Protein AF-A0A6A6Z998-F1 (afdb_monomer_lite)

Secondary structure (DSSP, 8-state):
--------------------PPPPPP------------S-SSSHHHHHHHHS-HHHHHHHHHHHHHTGGGGTTS---SS--HHHHHHH-HHHHHHHHHHHTTT-HHHHHHHHHHHHHHHHIIIIIS----HHHHHHHHHHHHHHHHHHTT-SS--THHHHHHHHHHHHHHHTTTTSPPPP--HHHHHHT------TT-S-SSS-HHHHHHHHHHHHHHHHHHHHHT---SS---HHHHHHHHHHHHH-S-HHHHHHHHHHHHHHHHHHHHHHT--S-TT------HHHHHHHHHHHHHHHHHHHHTS-HHHHGGG-

Organism: NCBI:txid574789

Sequence (316 aa):
MGILATAAPGIAALDTPNISHPTPISSARLSVAASQSSETSDDTSRESIHSVSQELLLESLAYYRSIGGSFACVQIPDPMDVQVFRQERPFLLLAIIVVTRWRHRTDQTKLEQEFLKDMGERFFVKGEKSMDLLQGLLVYLSWQSRYHFFTPQPSQQGFRLASLAANLVVELGLHKKPQCSSQHDAIVGVAHPSISGGLSEFWKREAQRALIGTYLACTLSAILFRKGNPLQYTEYMEQCAVSLAEESPYPSDKILVHFVRLVYINEQVYDNLHHGDWGTGDTTNDEKIKLLVGAIERQLKNWKSKLPHELMDHCQ

Foldseek 3Di:
DDDDDDDDDDDDDDDDDDDDDDDDDDDDDDDDPDDDDDPPPPVPLLVVLVPDDPVLLVVLVVQCQVVCLLQLLADDDPPDDSVVCCVPQVLLSLLSSLLSCPVVVVVSVVSVVSSVVVLCCCCPVVVDQDLSSLNSLLSNLSSLLVVVVVDPDDDLVLLVSLLSSLVSCVVVVLPDQDDPDDPVCVVVVPCPVPPPDDPPPVDDLSSLSSLLSSQLSQLSSCVVVVHDRSDDDDVVNLVSLVCQLPPPPDPSSVCSNLSSLVSNLVSCVSVVVDPPCPPDPDPPDVVVVVVSVVVSVVSVVVSVVPDDPVVVVVVD

Structure (mmCIF, N/CA/C/O backbone):
data_AF-A0A6A6Z998-F1
#
_entry.id   AF-A0A6A6Z998-F1
#
loop_
_atom_site.group_PDB
_atom_site.id
_atom_site.type_symbol
_atom_site.label_atom_id
_atom_site.label_alt_id
_atom_site.label_comp_id
_atom_site.label_asym_id
_atom_site.label_entity_id
_atom_site.label_seq_id
_atom_site.pdbx_PDB_ins_code
_atom_site.Cartn_x
_atom_site.Cartn_y
_atom_site.Cartn_z
_atom_site.occupancy
_atom_site.B_iso_or_equiv
_atom_site.auth_seq_id
_atom_site.auth_comp_id
_atom_site.auth_asym_id
_atom_site.auth_atom_id
_atom_site.pdbx_PDB_model_num
ATOM 1 N N . MET A 1 1 ? 100.538 -4.441 13.881 1.00 37.66 1 MET A N 1
ATOM 2 C CA . MET A 1 1 ? 100.890 -3.005 13.917 1.00 37.66 1 MET A CA 1
ATOM 3 C C . MET A 1 1 ? 99.739 -2.251 14.579 1.00 37.66 1 MET A C 1
ATOM 5 O O . MET A 1 1 ? 98.700 -2.189 13.945 1.00 37.66 1 MET A O 1
ATOM 9 N N . GLY A 1 2 ? 99.932 -1.791 15.834 1.00 33.62 2 GLY A N 1
ATOM 10 C CA . GLY A 1 2 ? 99.119 -0.821 16.629 1.00 33.62 2 GLY A CA 1
ATOM 11 C C . GLY A 1 2 ? 97.638 -1.165 16.879 1.00 33.62 2 GLY A C 1
ATOM 12 O O . GLY A 1 2 ? 96.884 -1.208 15.924 1.00 33.62 2 GLY A O 1
ATOM 13 N N . ILE A 1 3 ? 97.122 -1.536 18.063 1.00 27.52 3 ILE A N 1
ATOM 14 C CA . ILE A 1 3 ? 97.103 -0.963 19.440 1.00 27.52 3 ILE A CA 1
ATOM 15 C C . ILE A 1 3 ? 96.345 0.380 19.584 1.00 27.52 3 ILE A C 1
ATOM 17 O O . ILE A 1 3 ? 96.858 1.399 19.139 1.00 27.52 3 ILE A O 1
ATOM 21 N N . LEU A 1 4 ? 95.187 0.329 20.279 1.00 29.20 4 LEU A N 1
ATOM 22 C CA . LEU A 1 4 ? 94.672 1.127 21.438 1.00 29.20 4 LEU A CA 1
ATOM 23 C C . LEU A 1 4 ? 93.126 1.269 21.341 1.00 29.20 4 LEU A C 1
ATOM 25 O O . LEU A 1 4 ? 92.637 1.803 20.355 1.00 29.20 4 LEU A O 1
ATOM 29 N N . ALA A 1 5 ? 92.305 0.605 22.180 1.00 29.59 5 ALA A N 1
ATOM 30 C CA . ALA A 1 5 ? 91.904 0.925 23.579 1.00 29.59 5 ALA A CA 1
ATOM 31 C C . ALA A 1 5 ? 91.065 2.230 23.659 1.00 29.59 5 ALA A C 1
ATOM 33 O O . ALA A 1 5 ? 91.519 3.234 23.129 1.00 29.59 5 ALA A O 1
ATOM 34 N N . THR A 1 6 ? 89.836 2.307 24.205 1.00 31.17 6 THR A N 1
ATOM 35 C CA . THR A 1 6 ? 89.347 2.031 25.589 1.00 31.17 6 THR A CA 1
ATOM 36 C C . THR A 1 6 ? 87.782 2.029 25.629 1.00 31.17 6 THR A C 1
ATOM 38 O O . THR A 1 6 ? 87.167 2.861 24.973 1.00 31.17 6 THR A O 1
ATOM 41 N N . ALA A 1 7 ? 87.074 0.996 26.135 1.00 30.56 7 ALA A N 1
ATOM 42 C CA . ALA A 1 7 ? 86.480 0.766 27.489 1.00 30.56 7 ALA A CA 1
ATOM 43 C C . ALA A 1 7 ? 85.427 1.813 27.982 1.00 30.56 7 ALA A C 1
ATOM 45 O O . ALA A 1 7 ? 85.820 2.934 28.276 1.00 30.56 7 ALA A O 1
ATOM 46 N N . ALA A 1 8 ? 84.097 1.547 27.961 1.00 30.41 8 ALA A N 1
ATOM 47 C CA . ALA A 1 8 ? 83.204 0.836 28.940 1.00 30.41 8 ALA A CA 1
ATOM 48 C C . ALA A 1 8 ? 82.532 1.806 29.973 1.00 30.41 8 ALA A C 1
ATOM 50 O O . ALA A 1 8 ? 83.045 2.918 30.069 1.00 30.41 8 ALA A O 1
ATOM 51 N N . PRO A 1 9 ? 81.459 1.477 30.762 1.00 40.53 9 PRO A N 1
ATOM 52 C CA . PRO A 1 9 ? 80.853 0.153 31.059 1.00 40.53 9 PRO A CA 1
ATOM 53 C C . PRO A 1 9 ? 79.295 0.075 31.253 1.00 40.53 9 PRO A C 1
ATOM 55 O O . PRO A 1 9 ? 78.594 1.080 31.200 1.00 40.53 9 PRO A O 1
ATOM 58 N N . GLY A 1 10 ? 78.787 -1.136 31.575 1.00 27.98 10 GLY A N 1
ATOM 59 C CA . GLY A 1 10 ? 77.559 -1.401 32.377 1.00 27.98 10 GLY A CA 1
ATOM 60 C C . GLY A 1 10 ? 76.491 -2.279 31.689 1.00 27.98 10 GLY A C 1
ATOM 61 O O . GLY A 1 10 ? 75.673 -1.747 30.957 1.00 27.98 10 GLY A O 1
ATOM 62 N N . ILE A 1 11 ? 76.575 -3.620 31.664 1.00 29.81 11 ILE A N 1
ATOM 63 C CA . ILE A 1 11 ? 76.163 -4.658 32.657 1.00 29.81 11 ILE A CA 1
ATOM 64 C C . ILE A 1 11 ? 74.643 -4.746 32.947 1.00 29.81 11 ILE A C 1
ATOM 66 O O . ILE A 1 11 ? 74.120 -3.893 33.654 1.00 29.81 11 ILE A O 1
ATOM 70 N N . ALA A 1 12 ? 74.006 -5.842 32.480 1.00 30.25 12 ALA A N 1
ATOM 71 C CA . ALA A 1 12 ? 73.162 -6.829 33.218 1.00 30.25 12 ALA A CA 1
ATOM 72 C C . ALA A 1 12 ? 72.062 -7.441 32.301 1.00 30.25 12 ALA A C 1
ATOM 74 O O . ALA A 1 12 ? 71.197 -6.720 31.820 1.00 30.25 12 ALA A O 1
ATOM 75 N N . ALA A 1 13 ? 72.211 -8.703 31.860 1.00 30.72 13 ALA A N 1
ATOM 76 C CA . ALA A 1 13 ? 71.454 -9.906 32.297 1.00 30.72 13 ALA A CA 1
ATOM 77 C C . ALA A 1 13 ? 69.924 -9.845 32.035 1.00 30.72 13 ALA A C 1
ATOM 79 O O . ALA A 1 13 ? 69.219 -9.077 32.676 1.00 30.72 13 ALA A O 1
ATOM 80 N N . LEU A 1 14 ? 69.415 -10.456 30.952 1.00 33.72 14 LEU A N 1
ATOM 81 C CA . LEU A 1 14 ? 68.807 -11.810 30.874 1.00 33.72 14 LEU A CA 1
ATOM 82 C C . LEU A 1 14 ? 67.793 -12.140 31.991 1.00 33.72 14 LEU A C 1
ATOM 84 O O . LEU A 1 14 ? 68.191 -12.297 33.137 1.00 33.72 14 LEU A O 1
ATOM 88 N N . ASP A 1 15 ? 66.506 -12.267 31.631 1.00 29.84 15 ASP A N 1
ATOM 89 C CA . ASP A 1 15 ? 65.726 -13.526 31.693 1.00 29.84 15 ASP A CA 1
ATOM 90 C C . ASP A 1 15 ? 64.202 -13.273 31.571 1.00 29.84 15 ASP A C 1
ATOM 92 O O . ASP A 1 15 ? 63.581 -12.567 32.362 1.00 29.84 15 ASP A O 1
ATOM 96 N N . THR A 1 16 ? 63.579 -13.874 30.551 1.00 36.72 16 THR A N 1
ATOM 97 C CA . THR A 1 16 ? 62.145 -14.261 30.523 1.00 36.72 16 THR A CA 1
ATOM 98 C C . THR A 1 16 ? 61.898 -15.398 31.536 1.00 36.72 16 THR A C 1
ATOM 100 O O . THR A 1 16 ? 62.894 -16.034 31.874 1.00 36.72 16 THR A O 1
ATOM 103 N N . PRO A 1 17 ? 60.667 -15.809 31.943 1.00 39.84 17 PRO A N 1
ATOM 104 C CA . PRO A 1 17 ? 59.339 -15.598 31.331 1.00 39.84 17 PRO A CA 1
ATOM 105 C C . PRO A 1 17 ? 58.198 -15.370 32.366 1.00 39.84 17 PRO A C 1
ATOM 107 O O . PRO A 1 17 ? 58.430 -15.441 33.563 1.00 39.84 17 PRO A O 1
ATOM 110 N N . ASN A 1 18 ? 56.948 -15.142 31.935 1.00 29.17 18 ASN A N 1
ATOM 111 C CA . ASN A 1 18 ? 55.792 -15.987 32.305 1.00 29.17 18 ASN A CA 1
ATOM 112 C C . ASN A 1 18 ? 54.499 -15.471 31.648 1.00 29.17 18 ASN A C 1
ATOM 114 O O . ASN A 1 18 ? 54.174 -14.289 31.733 1.00 29.17 18 ASN A O 1
ATOM 118 N N . ILE A 1 19 ? 53.754 -16.379 31.023 1.00 37.91 19 ILE A N 1
ATOM 119 C CA . ILE A 1 19 ? 52.423 -16.136 30.463 1.00 37.91 19 ILE A CA 1
ATOM 120 C C . ILE A 1 19 ? 51.413 -16.316 31.598 1.00 37.91 19 ILE A C 1
ATOM 122 O O . ILE A 1 19 ? 51.304 -17.403 32.161 1.00 37.91 19 ILE A O 1
ATOM 126 N N . SER A 1 20 ? 50.654 -15.268 31.916 1.00 32.97 20 SER A N 1
ATOM 127 C CA . SER A 1 20 ? 49.498 -15.338 32.809 1.00 32.97 20 SER A CA 1
ATOM 128 C C . SER A 1 20 ? 48.237 -14.866 32.080 1.00 32.97 20 SER A C 1
ATOM 130 O O . SER A 1 20 ? 48.150 -13.751 31.571 1.00 32.97 20 SER A O 1
ATOM 132 N N . HIS A 1 21 ? 47.251 -15.762 32.014 1.00 37.88 21 HIS A N 1
ATOM 133 C CA . HIS A 1 21 ? 45.880 -15.469 31.604 1.00 37.88 21 HIS A CA 1
ATOM 134 C C . HIS A 1 21 ? 45.226 -14.472 32.577 1.00 37.88 21 HIS A C 1
ATOM 136 O O . HIS A 1 21 ? 45.376 -14.654 33.788 1.00 37.88 21 HIS A O 1
ATOM 142 N N . PRO A 1 22 ? 44.421 -13.499 32.111 1.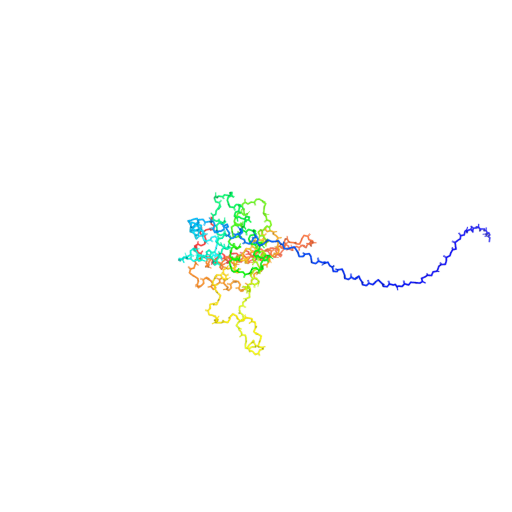00 35.44 22 PRO A N 1
ATOM 143 C CA . PRO A 1 22 ? 43.493 -12.801 32.980 1.00 35.44 22 PRO A CA 1
ATOM 144 C C . PRO A 1 22 ? 42.139 -13.526 33.046 1.00 35.44 22 PRO A C 1
ATOM 146 O O . PRO A 1 22 ? 41.614 -14.055 32.067 1.00 35.44 22 PRO A O 1
ATOM 149 N N . THR A 1 23 ? 41.628 -13.549 34.268 1.00 38.16 23 THR A N 1
ATOM 150 C CA . THR A 1 23 ? 40.417 -14.161 34.817 1.00 38.16 23 THR A CA 1
ATOM 151 C C . THR A 1 23 ? 39.098 -13.572 34.278 1.00 38.16 23 THR A C 1
ATOM 153 O O . THR A 1 23 ? 39.089 -12.469 33.731 1.00 38.16 23 THR A O 1
ATOM 156 N N . PRO A 1 24 ? 37.953 -14.271 34.454 1.00 32.03 24 PRO A N 1
ATOM 157 C CA . PRO A 1 24 ? 36.648 -13.790 34.011 1.00 32.03 24 PRO A CA 1
ATOM 158 C C . PRO A 1 24 ? 36.121 -12.699 34.950 1.00 32.03 24 PRO A C 1
ATOM 160 O O . PRO A 1 24 ? 36.103 -12.867 36.171 1.00 32.03 24 PRO A O 1
ATOM 163 N N . ILE A 1 25 ? 35.663 -11.584 34.378 1.00 32.75 25 ILE A N 1
ATOM 164 C CA . ILE A 1 25 ? 35.020 -10.502 35.127 1.00 32.75 25 ILE A CA 1
ATOM 165 C C . ILE A 1 25 ? 33.644 -10.974 35.611 1.00 32.75 25 ILE A C 1
ATOM 167 O O . ILE A 1 25 ? 32.786 -11.392 34.836 1.00 32.75 25 ILE A O 1
ATOM 171 N N . SER A 1 26 ? 33.490 -10.901 36.931 1.00 30.56 26 SER A N 1
ATOM 172 C CA . SER A 1 26 ? 32.304 -11.220 37.716 1.00 30.56 26 SER A CA 1
ATOM 173 C C . SER A 1 26 ? 31.078 -10.394 37.313 1.00 30.56 26 SER A C 1
ATOM 175 O O . SER A 1 26 ? 31.158 -9.198 37.033 1.00 30.56 26 SER A O 1
ATOM 177 N N . SER A 1 27 ? 29.928 -11.063 37.344 1.00 37.16 27 SER A N 1
ATOM 178 C CA . SER A 1 27 ? 28.581 -10.546 37.135 1.00 37.16 27 SER A CA 1
ATOM 179 C C . SER A 1 27 ? 28.238 -9.382 38.073 1.00 37.16 27 SER A C 1
ATOM 181 O O . SER A 1 27 ? 28.013 -9.587 39.269 1.00 37.16 27 SER A O 1
ATOM 183 N N . ALA A 1 28 ? 28.091 -8.177 37.526 1.00 30.62 28 ALA A N 1
ATOM 184 C CA . ALA A 1 28 ? 27.396 -7.090 38.202 1.00 30.62 28 ALA A CA 1
ATOM 185 C C . ALA A 1 28 ? 25.895 -7.179 37.883 1.00 30.62 28 ALA A C 1
ATOM 187 O O . ALA A 1 28 ? 25.447 -6.842 36.788 1.00 30.62 28 ALA A O 1
ATOM 188 N N . ARG A 1 29 ? 25.114 -7.659 38.858 1.00 33.22 29 ARG A N 1
ATOM 189 C CA . ARG A 1 29 ? 23.659 -7.475 38.903 1.00 33.22 29 ARG A CA 1
ATOM 190 C C . ARG A 1 29 ? 23.377 -5.976 39.017 1.00 33.22 29 ARG A C 1
ATOM 192 O O . ARG A 1 29 ? 23.630 -5.397 40.070 1.00 33.22 29 ARG A O 1
ATOM 199 N N . LEU A 1 30 ? 22.835 -5.363 37.968 1.00 28.00 30 LEU A N 1
ATOM 200 C CA . LEU A 1 30 ? 22.186 -4.061 38.084 1.00 28.00 30 LEU A CA 1
ATOM 201 C C . LEU A 1 30 ? 20.726 -4.284 38.477 1.00 28.00 30 LEU A C 1
ATOM 203 O O . LEU A 1 30 ? 19.944 -4.923 37.778 1.00 28.00 30 LEU A O 1
ATOM 207 N N . SER A 1 31 ? 20.436 -3.814 39.681 1.00 29.59 31 SER A N 1
ATOM 208 C CA . SER A 1 31 ? 19.168 -3.842 40.389 1.00 29.59 31 SER A CA 1
ATOM 209 C C . SER A 1 31 ? 18.032 -3.224 39.578 1.00 29.59 31 SER A C 1
ATOM 211 O O . SER A 1 31 ? 18.116 -2.073 39.152 1.00 29.59 31 SER A O 1
ATOM 213 N N . VAL A 1 32 ? 16.940 -3.978 39.459 1.00 29.72 32 VAL A N 1
ATOM 214 C CA . VAL A 1 32 ? 15.619 -3.486 39.066 1.00 29.72 32 VAL A CA 1
ATOM 215 C C . VAL A 1 32 ? 15.148 -2.494 40.130 1.00 29.72 32 VAL A C 1
ATOM 217 O O . VAL A 1 32 ? 14.784 -2.890 41.236 1.00 29.72 32 VAL A O 1
ATOM 220 N N . ALA A 1 33 ? 15.164 -1.205 39.801 1.00 28.20 33 ALA A N 1
ATOM 221 C CA . ALA A 1 33 ? 14.353 -0.219 40.496 1.00 28.20 33 ALA A CA 1
ATOM 222 C C . ALA A 1 33 ? 12.958 -0.262 39.864 1.00 28.20 33 ALA A C 1
ATOM 224 O O . ALA A 1 33 ? 12.742 0.235 38.759 1.00 28.20 33 ALA A O 1
ATOM 225 N N . ALA A 1 34 ? 12.027 -0.924 40.548 1.00 35.56 34 ALA A N 1
ATOM 226 C CA . ALA A 1 34 ? 10.612 -0.834 40.243 1.00 35.56 34 ALA A CA 1
ATOM 227 C C . ALA A 1 34 ? 10.133 0.577 40.607 1.00 35.56 34 ALA A C 1
ATOM 229 O O . ALA A 1 34 ? 9.870 0.868 41.772 1.00 35.56 34 ALA A O 1
ATOM 230 N N . SER A 1 35 ? 10.030 1.446 39.606 1.00 29.70 35 SER A N 1
ATOM 231 C CA . SER A 1 35 ? 9.260 2.680 39.713 1.00 29.70 35 SER A CA 1
ATOM 232 C C . SER A 1 35 ? 7.881 2.418 39.127 1.00 29.70 35 SER A C 1
ATOM 234 O O . SER A 1 35 ? 7.710 2.316 37.915 1.00 29.70 35 SER A O 1
ATOM 236 N N . GLN A 1 36 ? 6.903 2.269 40.018 1.00 41.50 36 GLN A N 1
ATOM 237 C CA . GLN A 1 36 ? 5.497 2.421 39.680 1.00 41.50 36 GLN A CA 1
ATOM 238 C C . GLN A 1 36 ? 5.279 3.864 39.228 1.00 41.50 36 GLN A C 1
ATOM 240 O O . GLN A 1 36 ? 5.407 4.788 40.029 1.00 41.50 36 GLN A O 1
ATOM 245 N N . SER A 1 37 ? 4.939 4.059 37.959 1.00 29.91 37 SER A N 1
ATOM 246 C CA . SER A 1 37 ? 4.313 5.298 37.515 1.00 29.91 37 SER A CA 1
ATOM 247 C C . SER A 1 37 ? 3.489 5.076 36.247 1.00 29.91 37 SER A C 1
ATOM 249 O O . SER A 1 37 ? 4.034 4.919 35.157 1.00 29.91 37 SER A O 1
ATOM 251 N N . SER A 1 38 ? 2.173 5.185 36.453 1.00 33.88 38 SER A N 1
ATOM 252 C CA . SER A 1 38 ? 1.170 5.827 35.590 1.00 33.88 38 SER A CA 1
ATOM 253 C C . SER A 1 38 ? 0.740 5.141 34.284 1.00 33.88 38 SER A C 1
ATOM 255 O O . SER A 1 38 ? 1.314 5.338 33.218 1.00 33.88 38 SER A O 1
ATOM 257 N N . GLU A 1 39 ? -0.411 4.471 34.386 1.00 35.34 39 GLU A N 1
ATOM 258 C CA . GLU A 1 39 ? -1.340 4.041 33.328 1.00 35.34 39 GLU A CA 1
ATOM 259 C C . GLU A 1 39 ? -2.025 5.218 32.584 1.00 35.34 39 GLU A C 1
ATOM 261 O O . GLU A 1 39 ? -3.203 5.150 32.261 1.00 35.34 39 GLU A O 1
ATOM 266 N N . THR A 1 40 ? -1.338 6.334 32.315 1.00 36.47 40 THR A N 1
ATOM 267 C CA . THR A 1 40 ? -1.982 7.545 31.749 1.00 36.47 40 THR A CA 1
ATOM 268 C C . THR A 1 40 ? -1.613 7.852 30.297 1.00 36.47 40 THR A C 1
ATOM 270 O O . THR A 1 40 ? -2.067 8.856 29.758 1.00 36.47 40 THR A O 1
ATOM 273 N N . SER A 1 41 ? -0.803 7.016 29.639 1.00 40.22 41 SER A N 1
ATOM 274 C CA . SER A 1 41 ? -0.410 7.248 28.238 1.00 40.22 41 SER A CA 1
ATOM 275 C C . SER A 1 41 ? -1.309 6.556 27.209 1.00 40.22 41 SER A C 1
ATOM 277 O O . SER A 1 41 ? -1.265 6.939 26.043 1.00 40.22 41 SER A O 1
ATOM 279 N N . ASP A 1 42 ? -2.101 5.558 27.611 1.00 43.50 42 ASP A N 1
ATOM 280 C CA . ASP A 1 42 ? -2.873 4.721 26.676 1.00 43.50 42 ASP A CA 1
ATOM 281 C C . ASP A 1 42 ? -4.213 5.364 26.247 1.00 43.50 42 ASP A C 1
ATOM 283 O O . ASP A 1 42 ? -4.840 4.930 25.281 1.00 43.50 42 ASP A O 1
ATOM 287 N N . ASP A 1 43 ? -4.646 6.424 26.944 1.00 42.47 43 ASP A N 1
ATOM 288 C CA . ASP A 1 43 ? -5.951 7.068 26.723 1.00 42.47 43 ASP A CA 1
ATOM 289 C C . ASP A 1 43 ? -5.876 8.243 25.729 1.00 42.47 43 ASP A C 1
ATOM 291 O O . ASP A 1 43 ? -6.776 8.461 24.924 1.00 42.47 43 ASP A O 1
ATOM 295 N N . THR A 1 44 ? -4.755 8.970 25.684 1.00 46.78 44 THR A N 1
ATOM 296 C CA . THR A 1 44 ? -4.680 10.252 24.956 1.00 46.78 44 THR A CA 1
ATOM 297 C C . THR A 1 44 ? -4.736 10.103 23.427 1.00 46.78 44 THR A C 1
ATOM 299 O O . THR A 1 44 ? -5.218 11.000 22.737 1.00 46.78 44 THR A O 1
ATOM 302 N N . SER A 1 45 ? -4.242 8.993 22.866 1.00 45.94 45 SER A N 1
ATOM 303 C CA . SER A 1 45 ? -4.327 8.714 21.420 1.00 45.94 45 SER A CA 1
ATOM 304 C C . SER A 1 45 ? -5.719 8.223 21.008 1.00 45.94 45 SER A C 1
ATOM 306 O O . SER A 1 45 ? -6.210 8.563 19.932 1.00 45.94 45 SER A O 1
ATOM 308 N N . ARG A 1 46 ? -6.406 7.476 21.883 1.00 48.56 46 ARG A N 1
ATOM 309 C CA . ARG A 1 46 ? -7.781 7.005 21.647 1.00 48.56 46 ARG A CA 1
ATOM 310 C C . ARG A 1 46 ? -8.781 8.157 21.781 1.00 48.56 46 ARG A C 1
ATOM 312 O O . ARG A 1 46 ? -9.676 8.278 20.943 1.00 48.56 46 ARG A O 1
ATOM 319 N N . GLU A 1 47 ? -8.592 9.044 22.758 1.00 49.03 47 GLU A N 1
ATOM 320 C CA . GLU A 1 47 ? -9.412 10.245 22.971 1.00 49.03 47 GLU A CA 1
ATOM 321 C C . GLU A 1 47 ? -9.453 11.173 21.745 1.00 49.03 47 GLU A C 1
ATOM 323 O O . GLU A 1 47 ? -10.515 11.704 21.408 1.00 49.03 47 GLU A O 1
ATOM 328 N N . SER A 1 48 ? -8.340 11.328 21.020 1.00 55.75 48 SER A N 1
ATOM 329 C CA . SER A 1 48 ? -8.267 12.232 19.865 1.00 55.75 48 SER A CA 1
ATOM 330 C C . SER A 1 48 ? -9.122 11.744 18.689 1.00 55.75 48 SER A C 1
ATOM 332 O O . SER A 1 48 ? -9.937 12.511 18.169 1.00 55.75 48 SER A O 1
ATOM 334 N N . ILE A 1 49 ? -9.082 10.447 18.344 1.00 57.91 49 ILE A N 1
ATOM 335 C CA . ILE A 1 49 ? -9.970 9.882 17.311 1.00 57.91 49 ILE A CA 1
ATOM 336 C C . ILE A 1 49 ? -11.426 9.937 17.766 1.00 57.91 49 ILE A C 1
ATOM 338 O O . ILE A 1 49 ? -12.282 10.251 16.942 1.00 57.91 49 ILE A O 1
ATOM 342 N N . HIS A 1 50 ? -11.733 9.668 19.041 1.00 58.78 50 HIS A N 1
ATOM 343 C CA . HIS A 1 50 ? -13.104 9.736 19.564 1.00 58.78 50 HIS A CA 1
ATOM 344 C C . HIS A 1 50 ? -13.681 11.162 19.568 1.00 58.78 50 HIS A C 1
ATOM 346 O O . HIS A 1 50 ? -14.892 11.314 19.398 1.00 58.78 50 HIS A O 1
ATOM 352 N N . SER A 1 51 ? -12.831 12.191 19.661 1.00 63.34 51 SER A N 1
ATOM 353 C CA . SER A 1 51 ? -13.226 13.606 19.594 1.00 63.34 51 SER A CA 1
ATOM 354 C C . SER A 1 51 ? -13.599 14.101 18.186 1.00 63.34 51 SER A C 1
ATOM 356 O O . SER A 1 51 ? -14.253 15.135 18.039 1.00 63.34 51 SER A O 1
ATOM 358 N N . VAL A 1 52 ? -13.226 13.361 17.132 1.00 74.44 52 VAL A N 1
ATOM 359 C CA . VAL A 1 52 ? -13.561 13.702 15.740 1.00 74.44 52 VAL A CA 1
ATOM 360 C C . VAL A 1 52 ? -15.076 13.580 15.527 1.00 74.44 52 VAL A C 1
ATOM 362 O O . VAL A 1 52 ? -15.660 12.517 15.758 1.00 74.44 52 VAL A O 1
ATOM 365 N N . SER A 1 53 ? -15.718 14.654 15.050 1.00 80.62 53 SER A N 1
ATOM 366 C CA . SER A 1 53 ? -17.149 14.648 14.704 1.00 80.62 53 SER A CA 1
ATOM 367 C C . SER A 1 53 ? -17.473 13.571 13.660 1.00 80.62 53 SER A C 1
ATOM 369 O O . SER A 1 53 ? -16.726 13.368 12.701 1.00 80.62 53 SER A O 1
ATOM 371 N N . GLN A 1 54 ? -18.621 12.907 13.811 1.00 82.44 54 GLN A N 1
ATOM 372 C CA . GLN A 1 54 ? -19.105 11.909 12.854 1.00 82.44 54 GLN A CA 1
ATOM 373 C C . GLN A 1 54 ? -19.307 12.497 11.445 1.00 82.44 54 GLN A C 1
ATOM 375 O O . GLN A 1 54 ? -19.086 11.800 10.455 1.00 82.44 54 GLN A O 1
ATOM 380 N N . GLU A 1 55 ? -19.667 13.778 11.342 1.00 83.12 55 GLU A N 1
ATOM 381 C CA . GLU A 1 55 ? -19.837 14.479 10.060 1.00 83.12 55 GLU A CA 1
ATOM 382 C C . GLU A 1 55 ? -18.522 14.557 9.285 1.00 83.12 55 GLU A C 1
ATOM 384 O O . GLU A 1 55 ? -18.452 14.196 8.111 1.00 83.12 55 GLU A O 1
ATOM 389 N N . LEU A 1 56 ? -17.454 14.945 9.979 1.00 84.81 56 LEU A N 1
ATOM 390 C CA . LEU A 1 56 ? -16.114 15.004 9.412 1.00 84.81 56 LEU A CA 1
ATOM 391 C C . LEU A 1 56 ? -15.634 13.624 8.942 1.00 84.81 56 LEU A C 1
ATOM 393 O O . LEU A 1 56 ? -14.922 13.488 7.943 1.00 84.81 56 LEU A O 1
ATOM 397 N N . LEU A 1 57 ? -16.020 12.584 9.671 1.00 87.06 57 LEU A N 1
ATOM 398 C CA . LEU A 1 57 ? -15.633 11.228 9.336 1.00 87.06 57 LEU A CA 1
ATOM 399 C C . LEU A 1 57 ? -16.262 10.762 8.025 1.00 87.06 57 LEU A C 1
ATOM 401 O O . LEU A 1 57 ? -15.571 10.242 7.149 1.00 87.06 57 LEU A O 1
ATOM 405 N N . LEU A 1 58 ? -17.560 11.019 7.876 1.00 88.31 58 LEU A N 1
ATOM 406 C CA . LEU A 1 58 ? -18.305 10.749 6.652 1.00 88.31 58 LEU A CA 1
ATOM 407 C C . LEU A 1 58 ? -17.753 11.552 5.471 1.00 88.31 58 LEU A C 1
ATOM 409 O O . LEU A 1 58 ? -17.526 10.979 4.406 1.00 88.31 58 LEU A O 1
ATOM 413 N N . GLU A 1 59 ? -17.472 12.845 5.667 1.00 89.75 59 GLU A N 1
ATOM 414 C CA . GLU A 1 59 ? -16.859 13.702 4.645 1.00 89.75 59 GLU A CA 1
ATOM 415 C C . GLU A 1 5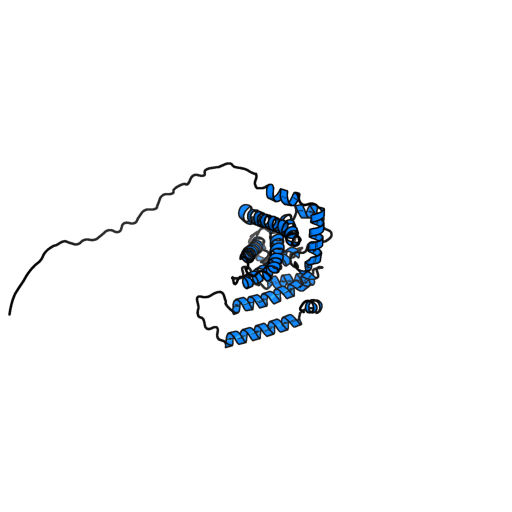9 ? -15.500 13.147 4.188 1.00 89.75 59 GLU A C 1
ATOM 417 O O . GLU A 1 59 ? -15.238 13.024 2.989 1.00 89.75 59 GLU A O 1
ATOM 422 N N . SER A 1 60 ? -14.650 12.751 5.139 1.00 89.75 60 SER A N 1
ATOM 423 C CA . SER A 1 60 ? -13.322 12.203 4.849 1.00 89.75 60 SER A CA 1
ATOM 424 C C . SER A 1 60 ? -13.404 10.883 4.086 1.00 89.75 60 SER A C 1
ATOM 426 O O . SER A 1 60 ? -12.684 10.704 3.108 1.00 89.75 60 SER A O 1
ATOM 428 N N . LEU A 1 61 ? -14.302 9.974 4.475 1.00 89.69 61 LEU A N 1
ATOM 429 C CA . LEU A 1 61 ? -14.497 8.701 3.774 1.00 89.69 61 LEU A CA 1
ATOM 430 C C . LEU A 1 61 ? -15.055 8.910 2.360 1.00 89.69 61 LEU A C 1
ATOM 432 O O . LEU A 1 61 ? -14.578 8.285 1.412 1.00 89.69 61 LEU A O 1
ATOM 436 N N . ALA A 1 62 ? -16.020 9.817 2.194 1.00 89.00 62 ALA A N 1
ATOM 437 C CA . ALA A 1 62 ? -16.573 10.158 0.885 1.00 89.00 62 ALA A CA 1
ATOM 438 C C . ALA A 1 62 ? -15.501 10.750 -0.043 1.00 89.00 62 ALA A C 1
ATOM 440 O O . ALA A 1 62 ? -15.369 10.328 -1.195 1.00 89.00 62 ALA A O 1
ATOM 441 N N . TYR A 1 63 ? -14.685 11.676 0.468 1.00 89.00 63 TYR A N 1
ATOM 442 C CA . TYR A 1 63 ? -13.576 12.250 -0.291 1.00 89.00 63 TYR A CA 1
ATOM 443 C C . TYR A 1 63 ? -12.492 11.212 -0.605 1.00 89.00 63 TYR A C 1
ATOM 445 O O . TYR A 1 63 ? -11.989 11.169 -1.722 1.00 89.00 63 TYR A O 1
ATOM 453 N N . TYR A 1 64 ? -12.157 10.332 0.341 1.00 89.31 64 TYR A N 1
ATOM 454 C CA . TYR A 1 64 ? -11.190 9.257 0.118 1.00 89.31 64 TYR A CA 1
ATOM 455 C C . TYR A 1 64 ? -11.621 8.316 -1.017 1.00 89.31 64 TYR A C 1
ATOM 457 O O . TYR A 1 64 ? -10.811 7.956 -1.871 1.00 89.31 64 TYR A O 1
ATOM 465 N N . ARG A 1 65 ? -12.913 7.971 -1.081 1.00 86.81 65 ARG A N 1
ATOM 466 C CA . ARG A 1 65 ? -13.474 7.156 -2.168 1.00 86.81 65 ARG A CA 1
ATOM 467 C C . ARG A 1 65 ? -13.423 7.874 -3.516 1.00 86.81 65 ARG A C 1
ATOM 469 O O . ARG A 1 65 ? -13.087 7.243 -4.515 1.00 86.81 65 ARG A O 1
ATOM 476 N N . SER A 1 66 ? -13.694 9.182 -3.557 1.00 84.94 66 SER A N 1
ATOM 477 C CA . SER A 1 66 ? -13.656 9.947 -4.815 1.00 84.94 66 SER A CA 1
ATOM 478 C C . SER A 1 66 ? -12.245 10.065 -5.400 1.00 84.94 66 SER A C 1
ATOM 480 O O . SER A 1 66 ? -12.085 10.111 -6.617 1.00 84.94 66 SER A O 1
ATOM 482 N N . ILE A 1 67 ? -11.214 10.029 -4.551 1.00 79.12 67 ILE A N 1
ATOM 483 C CA . ILE A 1 67 ? -9.804 9.988 -4.965 1.00 79.12 67 ILE A CA 1
ATOM 484 C C . ILE A 1 67 ? -9.242 8.558 -5.046 1.00 79.12 67 ILE A C 1
ATOM 486 O O . ILE A 1 67 ? -8.032 8.394 -5.219 1.00 79.12 67 ILE A O 1
ATOM 490 N N . GLY A 1 68 ? -10.088 7.525 -4.945 1.00 66.81 68 GLY A N 1
ATOM 491 C CA . GLY A 1 68 ? -9.703 6.121 -4.746 1.00 66.81 68 GLY A CA 1
ATOM 492 C C . GLY A 1 68 ? -8.759 5.535 -5.804 1.00 66.81 68 GLY A C 1
ATOM 493 O O . GLY A 1 68 ? -7.971 4.643 -5.490 1.00 66.81 68 GLY A O 1
ATOM 494 N N . GLY A 1 69 ? -8.732 6.088 -7.024 1.00 66.19 69 GLY A N 1
ATOM 495 C CA . GLY A 1 69 ? -7.735 5.724 -8.044 1.00 66.19 69 GLY A CA 1
ATOM 496 C C . GLY A 1 69 ? -6.286 5.991 -7.608 1.00 66.19 69 GLY A C 1
ATOM 497 O O . GLY A 1 69 ? -5.370 5.285 -8.014 1.00 66.19 69 GLY A O 1
ATOM 498 N N . SER A 1 70 ? -6.077 6.957 -6.710 1.00 60.28 70 SER A N 1
ATOM 499 C CA . SER A 1 70 ? -4.772 7.272 -6.117 1.00 60.28 70 SER A CA 1
ATOM 500 C C . SER A 1 70 ? -4.336 6.313 -5.010 1.00 60.28 70 SER A C 1
ATOM 502 O O . SER A 1 70 ? -3.172 6.342 -4.620 1.00 60.28 70 SER A O 1
ATOM 504 N N . PHE A 1 71 ? -5.255 5.495 -4.494 1.00 65.06 71 PHE A N 1
ATOM 505 C CA . PHE A 1 71 ? -5.041 4.593 -3.364 1.00 65.06 71 PHE A CA 1
ATOM 506 C C . PHE A 1 71 ? -5.531 3.182 -3.707 1.00 65.06 71 PHE A C 1
ATOM 508 O O . PHE A 1 71 ? -6.185 2.516 -2.910 1.00 65.06 71 PHE A O 1
ATOM 515 N N . ALA A 1 72 ? -5.197 2.707 -4.912 1.00 70.44 72 ALA A N 1
ATOM 516 C CA . ALA A 1 72 ? -5.671 1.433 -5.457 1.00 70.44 72 ALA A CA 1
ATOM 517 C C . ALA A 1 72 ? -5.477 0.235 -4.501 1.00 70.44 72 ALA A C 1
ATOM 519 O O . ALA A 1 72 ? -6.296 -0.681 -4.485 1.00 70.44 72 ALA A O 1
ATOM 520 N N . CYS A 1 73 ? -4.449 0.281 -3.651 1.00 83.50 73 CYS A N 1
ATOM 521 C CA . CYS A 1 73 ? -4.067 -0.807 -2.753 1.00 83.50 73 CYS A CA 1
ATOM 522 C C . CYS A 1 73 ? -4.858 -0.865 -1.428 1.00 83.50 73 CYS A C 1
ATOM 524 O O . CYS A 1 73 ? -4.708 -1.829 -0.680 1.00 83.50 73 CYS A O 1
ATOM 526 N N . VAL A 1 74 ? -5.701 0.129 -1.120 1.00 89.56 74 VAL A N 1
ATOM 527 C CA . VAL A 1 74 ? -6.566 0.127 0.073 1.00 89.56 74 VAL A CA 1
ATOM 528 C C . VAL A 1 74 ? -7.971 0.562 -0.340 1.00 89.56 74 VAL A C 1
ATOM 530 O O . VAL A 1 74 ? -8.248 1.739 -0.537 1.00 89.56 74 VAL A O 1
ATOM 533 N N . GLN A 1 75 ? -8.863 -0.415 -0.511 1.00 87.06 75 GLN A N 1
ATOM 534 C CA . GLN A 1 75 ? -10.253 -0.180 -0.910 1.00 87.06 75 GLN A CA 1
ATOM 535 C C . GLN A 1 75 ? -11.169 -0.232 0.311 1.00 87.06 75 GLN A C 1
ATOM 537 O O . GLN A 1 75 ? -11.116 -1.186 1.086 1.00 87.06 75 GLN A O 1
ATOM 542 N N . ILE A 1 76 ? -12.025 0.779 0.450 1.00 84.69 76 ILE A N 1
ATOM 543 C CA . ILE A 1 76 ? -12.992 0.909 1.544 1.00 84.69 76 ILE A CA 1
ATOM 544 C C . ILE A 1 76 ? -14.390 0.592 0.991 1.00 84.69 76 ILE A C 1
ATOM 546 O O . ILE A 1 76 ? -14.873 1.361 0.154 1.00 84.69 76 ILE A O 1
ATOM 550 N N . PRO A 1 77 ? -15.047 -0.500 1.434 1.00 79.88 77 PRO A N 1
ATOM 551 C CA . PRO A 1 77 ? -16.380 -0.871 0.963 1.00 79.88 77 PRO A CA 1
ATOM 552 C C . PRO A 1 77 ? -17.435 0.223 1.177 1.00 79.88 77 PRO A C 1
ATOM 554 O O . PRO A 1 77 ? -17.321 1.059 2.081 1.00 79.88 77 PRO A O 1
ATOM 557 N N . ASP A 1 78 ? -18.481 0.182 0.353 1.00 77.69 78 ASP A N 1
ATOM 558 C CA . ASP A 1 78 ? -19.689 0.998 0.472 1.00 77.69 78 ASP A CA 1
ATOM 559 C C . ASP A 1 78 ? -20.919 0.113 0.170 1.00 77.69 78 ASP A C 1
ATOM 561 O O . ASP A 1 78 ? -20.913 -0.562 -0.865 1.00 77.69 78 ASP A O 1
ATOM 565 N N . PRO A 1 79 ? -21.948 0.047 1.041 1.00 77.75 79 PRO A N 1
ATOM 566 C CA . PRO A 1 79 ? -22.109 0.768 2.308 1.00 77.75 79 PRO A CA 1
ATOM 567 C C . PRO A 1 79 ? -21.193 0.255 3.433 1.00 77.75 79 PRO A C 1
ATOM 569 O O . PRO A 1 79 ? -20.802 -0.910 3.464 1.00 77.75 79 PRO A O 1
ATOM 572 N N . MET A 1 80 ? -20.875 1.137 4.382 1.00 82.12 80 MET A N 1
ATOM 573 C CA . MET A 1 80 ? -20.089 0.837 5.584 1.00 82.12 80 MET A CA 1
ATOM 574 C C . MET A 1 80 ? -20.700 1.540 6.796 1.00 82.12 80 MET A C 1
ATOM 576 O O . MET A 1 80 ? -21.011 2.730 6.725 1.00 82.12 80 MET A O 1
ATOM 580 N N . ASP A 1 81 ? -20.800 0.833 7.922 1.00 88.00 81 ASP A N 1
ATOM 581 C CA . ASP A 1 81 ? -21.085 1.459 9.212 1.00 88.00 81 ASP A CA 1
ATOM 582 C C . ASP A 1 81 ? -19.812 2.117 9.760 1.00 88.00 81 ASP A C 1
ATOM 584 O O . ASP A 1 81 ? -18.816 1.461 10.073 1.00 88.00 81 ASP A O 1
ATOM 588 N N . VAL A 1 82 ? -19.855 3.442 9.868 1.00 86.25 82 VAL A N 1
ATOM 589 C CA . VAL A 1 82 ? -18.743 4.272 10.330 1.00 86.25 82 VAL A CA 1
ATOM 590 C C . VAL A 1 82 ? -18.362 3.979 11.781 1.00 86.25 82 VAL A C 1
ATOM 592 O O . VAL A 1 82 ? -17.183 4.058 12.124 1.00 86.25 82 VAL A O 1
ATOM 595 N N . GLN A 1 83 ? -19.326 3.632 12.638 1.00 87.00 83 GLN A N 1
ATOM 596 C CA . GLN A 1 83 ? -19.042 3.330 14.043 1.00 87.00 83 GLN A CA 1
ATOM 597 C C . GLN A 1 83 ? -18.326 1.990 14.176 1.00 87.00 83 GLN A C 1
ATOM 599 O O . GLN A 1 83 ? -17.341 1.894 14.908 1.00 87.00 83 GLN A O 1
ATOM 604 N N . VAL A 1 84 ? -18.756 0.989 13.405 1.00 87.69 84 VAL A N 1
ATOM 605 C CA . VAL A 1 84 ? -18.059 -0.301 13.319 1.00 87.69 84 VAL A CA 1
ATOM 606 C C . VAL A 1 84 ? -16.654 -0.099 12.756 1.00 87.69 84 VAL A C 1
ATOM 608 O O . VAL A 1 84 ? -15.686 -0.564 13.349 1.00 87.69 84 VAL A O 1
ATOM 611 N N . PHE A 1 85 ? -16.507 0.678 11.679 1.00 87.62 85 PHE A N 1
ATOM 612 C CA . PHE A 1 85 ? -15.194 0.948 11.092 1.00 87.62 85 PHE A CA 1
ATOM 613 C C . PHE A 1 85 ? -14.246 1.658 12.065 1.00 87.62 85 PHE A C 1
ATOM 615 O O . PHE A 1 85 ? -13.079 1.293 12.165 1.00 87.62 85 PHE A O 1
ATOM 622 N N . ARG A 1 86 ? -14.748 2.627 12.839 1.00 88.44 86 ARG A N 1
ATOM 623 C CA . ARG A 1 86 ? -13.968 3.301 13.888 1.00 88.44 86 ARG A CA 1
ATOM 624 C C . ARG A 1 86 ? -13.479 2.330 14.963 1.00 88.44 86 ARG A C 1
ATOM 626 O O . ARG A 1 86 ? -12.389 2.526 15.488 1.00 88.44 86 ARG A O 1
ATOM 633 N N . GLN A 1 87 ? -14.266 1.311 15.299 1.00 88.38 87 GLN A N 1
ATOM 634 C CA . GLN A 1 87 ? -13.895 0.314 16.305 1.00 88.38 87 GLN A CA 1
ATOM 635 C C . GLN A 1 87 ? -12.927 -0.742 15.754 1.00 88.38 87 GLN A C 1
ATOM 637 O O . GLN A 1 87 ? -11.974 -1.108 16.437 1.00 88.38 87 GLN A O 1
ATOM 642 N N . GLU A 1 88 ? -13.146 -1.218 14.526 1.00 88.69 88 GLU A N 1
ATOM 643 C CA . GLU A 1 88 ? -12.356 -2.299 13.921 1.00 88.69 88 GLU A CA 1
ATOM 644 C C . GLU A 1 88 ? -11.061 -1.835 13.243 1.00 88.69 88 GLU A C 1
ATOM 646 O O . GLU A 1 88 ? -10.116 -2.623 13.105 1.00 88.69 88 GLU A O 1
ATOM 651 N N . ARG A 1 89 ? -11.048 -0.595 12.743 1.00 91.00 89 ARG A N 1
ATOM 652 C CA . ARG A 1 89 ? -9.976 -0.015 11.923 1.00 91.00 89 ARG A CA 1
ATOM 653 C C . ARG A 1 89 ? -9.623 1.432 12.327 1.00 91.00 89 ARG A C 1
ATOM 655 O O . ARG A 1 89 ? -9.627 2.331 11.478 1.00 91.00 89 ARG A O 1
ATOM 662 N N . PRO A 1 90 ? -9.361 1.710 13.621 1.00 92.88 90 PRO A N 1
ATOM 663 C CA . PRO A 1 90 ? -9.092 3.067 14.097 1.00 92.88 90 PRO A CA 1
ATOM 664 C C . PRO A 1 90 ? -7.834 3.688 13.476 1.00 92.88 90 PRO A C 1
ATOM 666 O O . PRO A 1 90 ? -7.830 4.889 13.199 1.00 92.88 90 PRO A O 1
ATOM 669 N N . PHE A 1 91 ? -6.778 2.906 13.228 1.00 94.44 91 PHE A N 1
ATOM 670 C CA . PHE A 1 91 ? -5.525 3.442 12.695 1.00 94.44 91 PHE A CA 1
ATOM 671 C C . PHE A 1 91 ? -5.645 3.797 11.209 1.00 94.44 91 PHE A C 1
ATOM 673 O O . PHE A 1 91 ? -5.230 4.879 10.784 1.00 94.44 91 PHE A O 1
ATOM 680 N N . LEU A 1 92 ? -6.272 2.928 10.413 1.00 94.25 92 LEU A N 1
ATOM 681 C CA . LEU A 1 92 ? -6.596 3.219 9.019 1.00 94.25 92 LEU A CA 1
ATOM 682 C C . LEU A 1 92 ? -7.517 4.435 8.904 1.00 94.25 92 LEU A C 1
ATOM 684 O O . LEU A 1 92 ? -7.317 5.285 8.036 1.00 94.25 92 LEU A O 1
ATOM 688 N N . LEU A 1 93 ? -8.497 4.558 9.797 1.00 92.62 93 LEU A N 1
ATOM 689 C CA . LEU A 1 93 ? -9.378 5.717 9.840 1.00 92.62 93 LEU A CA 1
ATOM 690 C C . LEU A 1 93 ? -8.609 7.019 10.099 1.00 92.62 93 LEU A C 1
ATOM 692 O O . LEU A 1 93 ? -8.821 8.000 9.384 1.00 92.62 93 LEU A O 1
ATOM 696 N N . LEU A 1 94 ? -7.684 7.024 11.064 1.00 92.81 94 LEU A N 1
ATOM 697 C CA . LEU A 1 94 ? -6.809 8.169 11.316 1.00 92.81 94 LEU A CA 1
ATOM 698 C C . LEU A 1 94 ? -5.972 8.514 10.076 1.00 92.81 94 LEU A C 1
ATOM 700 O O . LEU A 1 94 ? -5.911 9.681 9.688 1.00 92.81 94 LEU A O 1
ATOM 704 N N . ALA A 1 95 ? -5.401 7.511 9.400 1.00 94.12 95 ALA A N 1
ATOM 705 C CA . ALA A 1 95 ? -4.662 7.716 8.155 1.00 94.12 95 ALA A CA 1
ATOM 706 C C . ALA A 1 95 ? -5.524 8.388 7.076 1.00 94.12 95 ALA A C 1
ATOM 708 O O . ALA A 1 95 ? -5.069 9.320 6.414 1.00 94.12 95 ALA A O 1
ATOM 709 N N . ILE A 1 96 ? -6.777 7.948 6.916 1.00 93.00 96 ILE A N 1
ATOM 710 C CA . ILE A 1 96 ? -7.720 8.537 5.960 1.00 93.00 96 ILE A CA 1
ATOM 711 C C . ILE A 1 96 ? -7.953 10.014 6.289 1.00 93.00 96 ILE A C 1
ATOM 713 O O . ILE A 1 96 ? -7.795 10.858 5.410 1.00 93.00 96 ILE A O 1
ATOM 717 N N . ILE A 1 97 ? -8.250 10.347 7.548 1.00 91.44 97 ILE A N 1
ATOM 718 C CA . ILE A 1 97 ? -8.465 11.740 7.973 1.00 91.44 97 ILE A CA 1
ATOM 719 C C . ILE A 1 97 ? -7.216 12.589 7.686 1.00 91.44 97 ILE A C 1
ATOM 721 O O . ILE A 1 97 ? -7.324 13.688 7.144 1.00 91.44 97 ILE A O 1
ATOM 725 N N . VAL A 1 98 ? -6.018 12.081 7.986 1.00 90.94 98 VAL A N 1
ATOM 726 C CA . VAL A 1 98 ? -4.753 12.781 7.708 1.00 90.94 98 VAL A CA 1
ATOM 727 C C . VAL A 1 98 ? -4.622 13.131 6.221 1.00 90.94 98 VAL A C 1
ATOM 729 O O . VAL A 1 98 ? -4.319 14.278 5.877 1.00 90.94 98 VAL A O 1
ATOM 732 N N . VAL A 1 99 ? -4.862 12.175 5.319 1.00 89.31 99 VAL A N 1
ATOM 733 C CA . VAL A 1 99 ? -4.632 12.386 3.878 1.00 89.31 99 VAL A CA 1
ATOM 734 C C . VAL A 1 99 ? -5.729 13.216 3.207 1.00 89.31 99 VAL A C 1
ATOM 736 O O . VAL A 1 99 ? -5.465 13.904 2.217 1.00 89.31 99 VAL A O 1
ATOM 739 N N . THR A 1 100 ? -6.955 13.208 3.738 1.00 89.69 100 THR A N 1
ATOM 740 C CA . THR A 1 100 ? -8.067 14.010 3.201 1.00 89.69 100 THR A CA 1
ATOM 741 C C . THR A 1 100 ? -8.049 15.458 3.688 1.00 89.69 100 THR A C 1
ATOM 743 O O . THR A 1 100 ? -8.580 16.339 3.010 1.00 89.69 100 THR A O 1
ATOM 746 N N . ARG A 1 101 ? -7.361 15.752 4.798 1.00 86.19 101 ARG A N 1
ATOM 747 C CA . ARG A 1 101 ? -7.245 17.098 5.389 1.00 86.19 101 ARG A CA 1
ATOM 748 C C . ARG A 1 101 ? -6.174 18.004 4.776 1.00 86.19 101 ARG A C 1
ATOM 750 O O . ARG A 1 101 ? -5.863 19.051 5.336 1.00 86.19 101 ARG A O 1
ATOM 757 N N . TRP A 1 102 ? -5.671 17.692 3.585 1.00 80.00 102 TRP A N 1
ATOM 758 C CA . TRP A 1 102 ? -4.612 18.460 2.910 1.00 80.00 102 TRP A CA 1
ATOM 759 C C . TRP A 1 102 ? -4.916 19.956 2.683 1.00 80.00 102 TRP A C 1
ATOM 761 O O . TRP A 1 102 ? -3.986 20.751 2.535 1.00 80.00 102 TRP A O 1
ATOM 771 N N . ARG A 1 103 ? -6.197 20.361 2.672 1.00 80.88 103 ARG A N 1
ATOM 772 C CA . ARG A 1 103 ? -6.621 21.775 2.579 1.00 80.88 103 ARG A CA 1
ATOM 773 C C . ARG A 1 103 ? -6.446 22.559 3.888 1.00 80.88 103 ARG A C 1
ATOM 775 O O . ARG A 1 103 ? -6.366 23.782 3.850 1.00 80.88 103 ARG A O 1
ATOM 782 N N . HIS A 1 104 ? -6.336 21.875 5.026 1.00 84.69 104 HIS A N 1
ATOM 783 C CA . HIS A 1 104 ? -6.189 22.462 6.361 1.00 84.69 104 HIS A CA 1
ATOM 784 C C . HIS A 1 104 ? -4.811 22.119 6.937 1.00 84.69 104 HIS A C 1
ATOM 786 O O . HIS A 1 104 ? -4.683 21.302 7.844 1.00 84.69 104 HIS A O 1
ATOM 792 N N . ARG A 1 105 ? -3.751 22.729 6.390 1.00 83.69 105 ARG A N 1
ATOM 793 C CA . ARG A 1 105 ? -2.357 22.341 6.682 1.00 83.69 105 ARG A CA 1
ATOM 794 C C . ARG A 1 105 ? -1.975 22.377 8.163 1.00 83.69 105 ARG A C 1
ATOM 796 O O . ARG A 1 105 ? -1.224 21.518 8.603 1.00 83.69 105 ARG A O 1
ATOM 803 N N . THR A 1 106 ? -2.484 23.332 8.939 1.00 83.94 106 THR A N 1
ATOM 804 C CA . THR A 1 106 ? -2.199 23.420 10.383 1.00 83.94 106 THR A CA 1
ATOM 805 C C . THR A 1 106 ? -2.741 22.226 11.157 1.00 83.94 106 THR A C 1
ATOM 807 O O . THR A 1 106 ? -2.060 21.705 12.039 1.00 83.94 106 THR A O 1
ATOM 810 N N . ASP A 1 107 ? -3.949 21.786 10.817 1.00 82.69 107 ASP A N 1
ATOM 811 C CA . ASP A 1 107 ? -4.610 20.659 11.472 1.00 82.69 107 ASP A CA 1
ATOM 812 C C . ASP A 1 107 ? -4.023 19.345 10.966 1.00 82.69 107 ASP A C 1
ATOM 814 O O . ASP A 1 107 ? -3.768 18.435 11.751 1.00 82.69 107 ASP A O 1
ATOM 818 N N . GLN A 1 108 ? -3.710 19.287 9.669 1.00 86.62 108 GLN A N 1
ATOM 819 C CA . GLN A 1 108 ? -3.046 18.149 9.054 1.00 86.62 108 GLN A CA 1
ATOM 820 C C . GLN A 1 108 ? -1.715 17.835 9.745 1.00 86.62 108 GLN A C 1
ATOM 822 O O . GLN A 1 108 ? -1.520 16.704 10.167 1.00 86.62 108 GLN A O 1
ATOM 827 N N . THR A 1 109 ? -0.840 18.824 9.957 1.00 86.44 109 THR A N 1
ATOM 828 C CA . THR A 1 109 ? 0.456 18.600 10.624 1.00 86.44 109 THR A CA 1
ATOM 829 C C . THR A 1 109 ? 0.301 18.016 12.032 1.00 86.44 109 THR A C 1
ATOM 831 O O . THR A 1 109 ? 1.096 17.169 12.435 1.00 86.44 109 THR A O 1
ATOM 834 N N . LYS A 1 110 ? -0.722 18.438 12.789 1.00 87.56 110 LYS A N 1
ATOM 835 C CA . LYS A 1 110 ? -0.998 17.884 14.126 1.00 87.56 110 LYS A CA 1
ATOM 836 C C . LYS A 1 110 ? -1.454 16.428 14.037 1.00 87.56 110 LYS A C 1
ATOM 838 O O . LYS A 1 110 ? -0.921 15.583 14.749 1.00 87.56 110 LYS A O 1
ATOM 843 N N . LEU A 1 111 ? -2.377 16.137 13.121 1.00 89.75 111 LEU A N 1
ATOM 844 C CA . LEU A 1 111 ? -2.865 14.780 12.870 1.00 89.75 111 LEU A CA 1
ATOM 845 C C . LEU A 1 111 ? -1.747 13.858 12.360 1.00 89.75 111 LEU A C 1
ATOM 847 O O . LEU A 1 111 ? -1.698 12.692 12.728 1.00 89.75 111 LEU A O 1
ATOM 851 N N . GLU A 1 112 ? -0.813 14.367 11.553 1.00 89.88 112 GLU A N 1
ATOM 852 C CA . GLU A 1 112 ? 0.364 13.614 11.105 1.00 89.88 112 GLU A CA 1
ATOM 853 C C . GLU A 1 112 ? 1.292 13.246 12.268 1.00 89.88 112 GLU A C 1
ATOM 855 O O . GLU A 1 112 ? 1.773 12.115 12.342 1.00 89.88 112 GLU A O 1
ATOM 860 N N . GLN A 1 113 ? 1.548 14.185 13.183 1.00 90.25 113 GLN A N 1
ATOM 861 C CA . GLN A 1 113 ? 2.350 13.918 14.381 1.00 90.25 113 GLN A CA 1
ATOM 862 C C . GLN A 1 113 ? 1.684 12.869 15.271 1.00 90.25 113 GLN A C 1
ATOM 864 O O . GLN A 1 113 ? 2.359 11.963 15.759 1.00 90.25 113 GLN A O 1
ATOM 869 N N . GLU A 1 114 ? 0.369 12.970 15.446 1.00 91.50 114 GLU A N 1
ATOM 870 C CA . GLU A 1 114 ? -0.417 11.992 16.189 1.00 91.50 114 GLU A CA 1
ATOM 871 C C . GLU A 1 114 ? -0.368 10.610 15.529 1.00 91.50 114 GLU A C 1
ATOM 873 O O . GLU A 1 114 ? -0.052 9.627 16.194 1.00 91.50 114 GLU A O 1
ATOM 878 N N . PHE A 1 115 ? -0.569 10.545 14.212 1.00 93.81 115 PHE A N 1
ATOM 879 C CA . PHE A 1 115 ? -0.491 9.313 13.432 1.00 93.81 115 PHE A CA 1
ATOM 880 C C . PHE A 1 115 ? 0.865 8.614 13.582 1.00 93.81 115 PHE A C 1
ATOM 882 O O . PHE A 1 115 ? 0.931 7.409 13.815 1.00 93.81 115 PHE A O 1
ATOM 889 N N . LEU A 1 116 ? 1.966 9.364 13.489 1.00 93.62 116 LEU A N 1
ATOM 890 C CA . LEU A 1 116 ? 3.312 8.808 13.638 1.00 93.62 116 LEU A CA 1
ATOM 891 C C . LEU A 1 116 ? 3.608 8.361 15.074 1.00 93.62 116 LEU A C 1
ATOM 893 O O . LEU A 1 116 ? 4.316 7.369 15.262 1.00 93.62 116 LEU A O 1
ATOM 897 N N . LYS A 1 117 ? 3.076 9.074 16.075 1.00 93.88 117 LYS A N 1
ATOM 898 C CA . LYS A 1 117 ? 3.185 8.693 17.487 1.00 93.88 117 LYS A CA 1
ATOM 899 C C . LYS A 1 117 ? 2.425 7.392 17.756 1.00 93.88 117 LYS A C 1
ATOM 901 O O . LYS A 1 117 ? 3.020 6.469 18.306 1.00 93.88 117 LYS A O 1
ATOM 906 N N . ASP A 1 118 ? 1.168 7.302 17.319 1.00 94.19 118 ASP A N 1
ATOM 907 C CA . ASP A 1 118 ? 0.332 6.106 17.482 1.00 94.19 118 ASP A CA 1
ATOM 908 C C . ASP A 1 118 ? 0.933 4.903 16.740 1.00 94.19 118 ASP A C 1
ATOM 910 O O . ASP A 1 118 ? 1.028 3.812 17.296 1.00 94.19 118 ASP A O 1
ATOM 914 N N . MET A 1 119 ? 1.463 5.111 15.528 1.00 94.75 119 MET A N 1
ATOM 915 C CA . MET A 1 119 ? 2.190 4.073 14.789 1.00 94.75 119 MET A CA 1
ATOM 916 C C . MET A 1 119 ? 3.396 3.557 15.578 1.00 94.75 119 MET A C 1
ATOM 918 O O . MET A 1 119 ? 3.572 2.348 15.713 1.00 94.75 119 MET A O 1
ATOM 922 N N . GLY A 1 120 ? 4.216 4.465 16.116 1.00 94.88 120 GLY A N 1
ATOM 923 C CA . GLY A 1 120 ? 5.391 4.093 16.900 1.00 94.88 120 GLY A CA 1
ATOM 924 C C . GLY A 1 120 ? 5.027 3.312 18.163 1.00 94.88 120 GLY A C 1
ATOM 925 O O . GLY A 1 120 ? 5.683 2.325 18.487 1.00 94.88 120 GLY A O 1
ATOM 926 N N . GLU A 1 121 ? 3.958 3.712 18.845 1.00 95.25 121 GLU A N 1
ATOM 927 C CA . GLU A 1 121 ? 3.458 3.024 20.030 1.00 95.25 121 GLU A CA 1
ATOM 928 C C . GLU A 1 121 ? 2.911 1.628 19.695 1.00 95.25 121 GLU A C 1
ATOM 930 O O . GLU A 1 121 ? 3.334 0.635 20.289 1.00 95.25 121 GLU A O 1
ATOM 935 N N . ARG A 1 122 ? 2.028 1.519 18.698 1.00 94.50 122 ARG A N 1
ATOM 936 C CA . ARG A 1 122 ? 1.452 0.237 18.267 1.00 94.50 122 ARG A CA 1
ATOM 937 C C . ARG A 1 122 ? 2.515 -0.732 17.772 1.00 94.50 122 ARG A C 1
ATOM 939 O O . ARG A 1 122 ? 2.538 -1.880 18.202 1.00 94.50 122 ARG A O 1
ATOM 946 N N . PHE A 1 123 ? 3.415 -0.268 16.910 1.00 94.50 123 PHE A N 1
ATOM 947 C CA . PHE A 1 123 ? 4.422 -1.123 16.291 1.00 94.50 123 PHE A CA 1
ATOM 948 C C . PHE A 1 123 ? 5.551 -1.494 17.263 1.00 94.50 123 PHE A C 1
ATOM 950 O O . PHE A 1 123 ? 5.829 -2.673 17.452 1.00 94.50 123 PHE A O 1
ATOM 957 N N . PHE A 1 124 ? 6.202 -0.517 17.908 1.00 95.19 124 PHE A N 1
ATOM 958 C CA . PHE A 1 124 ? 7.407 -0.787 18.708 1.00 95.19 124 PHE A CA 1
ATOM 959 C C . PHE A 1 124 ? 7.123 -1.135 20.166 1.00 95.19 124 PHE A C 1
ATOM 961 O O . PHE A 1 124 ? 7.869 -1.918 20.749 1.00 95.19 124 PHE A O 1
ATOM 968 N N . VAL A 1 125 ? 6.090 -0.542 20.774 1.00 95.88 125 VAL A N 1
ATOM 969 C CA . VAL A 1 125 ? 5.796 -0.757 22.201 1.00 95.88 125 VAL A CA 1
ATOM 970 C C . VAL A 1 125 ? 4.851 -1.939 22.373 1.00 95.88 125 VAL A C 1
ATOM 972 O O . VAL A 1 125 ? 5.124 -2.832 23.170 1.00 95.88 125 VAL A O 1
ATOM 975 N N . LYS A 1 126 ? 3.754 -1.967 21.609 1.00 93.62 126 LYS A N 1
ATOM 976 C CA . LYS A 1 126 ? 2.723 -3.012 21.717 1.00 93.62 126 LYS A CA 1
ATOM 977 C C . LYS A 1 126 ? 3.014 -4.240 20.848 1.00 93.62 126 LYS A C 1
ATOM 979 O O . LYS A 1 126 ? 2.409 -5.284 21.077 1.00 93.62 126 LYS A O 1
ATOM 984 N N . GLY A 1 127 ? 3.923 -4.138 19.873 1.00 91.75 127 GLY A N 1
ATOM 985 C CA . GLY A 1 127 ? 4.215 -5.228 18.935 1.00 91.75 127 GLY A CA 1
ATOM 986 C C . GLY A 1 127 ? 2.997 -5.625 18.095 1.00 91.75 127 GLY A C 1
ATOM 987 O O . GLY A 1 127 ? 2.808 -6.802 17.783 1.00 91.75 127 GLY A O 1
ATOM 988 N N . GLU A 1 128 ? 2.116 -4.666 17.800 1.00 91.88 128 GLU A N 1
ATOM 989 C CA . GLU A 1 128 ? 0.884 -4.911 17.065 1.00 91.88 128 GLU 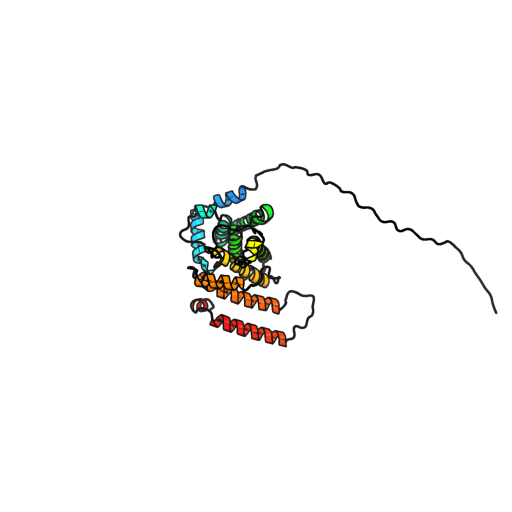A CA 1
ATOM 990 C C . GLU A 1 128 ? 1.193 -5.275 15.608 1.00 91.88 128 GLU A C 1
ATOM 992 O O . GLU A 1 128 ? 1.873 -4.543 14.890 1.00 91.88 128 GLU A O 1
ATOM 997 N N . LYS A 1 129 ? 0.615 -6.388 15.149 1.00 89.69 129 LYS A N 1
ATOM 998 C CA . LYS A 1 129 ? 0.631 -6.811 13.748 1.00 89.69 129 LYS A CA 1
ATOM 999 C C . LYS A 1 129 ? -0.795 -7.015 13.255 1.00 89.69 129 LYS A C 1
ATOM 1001 O O . LYS A 1 129 ? -1.428 -8.039 13.510 1.00 89.69 129 LYS A O 1
ATOM 1006 N N . SER A 1 130 ? -1.326 -6.017 12.564 1.00 92.00 130 SER A N 1
ATOM 1007 C CA . SER A 1 130 ? -2.712 -6.017 12.103 1.00 92.00 130 SER A CA 1
ATOM 1008 C C . SER A 1 130 ? -2.825 -5.487 10.675 1.00 92.00 130 SER A C 1
ATOM 1010 O O . SER A 1 130 ? -1.978 -4.730 10.195 1.00 92.00 130 SER A O 1
ATOM 1012 N N . MET A 1 131 ? -3.895 -5.890 9.983 1.00 92.19 131 MET A N 1
ATOM 1013 C CA . MET A 1 131 ? -4.231 -5.308 8.679 1.00 92.19 131 MET A CA 1
ATOM 1014 C C . MET A 1 131 ? -4.572 -3.821 8.797 1.00 92.19 131 MET A C 1
ATOM 1016 O O . MET A 1 131 ? -4.251 -3.074 7.880 1.00 92.19 131 MET A O 1
ATOM 1020 N N . ASP A 1 132 ? -5.144 -3.393 9.928 1.00 93.94 132 ASP A N 1
ATOM 1021 C CA . ASP A 1 132 ? -5.405 -1.980 10.224 1.00 93.94 132 ASP A CA 1
ATOM 1022 C C . ASP A 1 132 ? -4.115 -1.153 10.158 1.00 93.94 132 ASP A C 1
ATOM 1024 O O . ASP A 1 132 ? -4.020 -0.181 9.406 1.00 93.94 132 ASP A O 1
ATOM 1028 N N . LEU A 1 133 ? -3.082 -1.613 10.874 1.00 95.19 133 LEU A N 1
ATOM 1029 C CA . LEU A 1 133 ? -1.783 -0.954 10.932 1.00 95.19 133 LEU A CA 1
ATOM 1030 C C . LEU A 1 133 ? -1.108 -0.905 9.555 1.00 95.19 133 LEU A C 1
ATOM 1032 O O . LEU A 1 133 ? -0.630 0.148 9.128 1.00 95.19 133 LEU A O 1
ATOM 1036 N N . LEU A 1 134 ? -1.117 -2.027 8.826 1.00 96.00 134 LEU A N 1
ATOM 1037 C CA . LEU A 1 134 ? -0.528 -2.102 7.489 1.00 96.00 134 LEU A CA 1
ATOM 1038 C C . LEU A 1 134 ? -1.249 -1.180 6.496 1.00 96.00 134 LEU A C 1
ATOM 1040 O O . LEU A 1 134 ? -0.604 -0.418 5.777 1.00 96.00 134 LEU A O 1
ATOM 1044 N N . GLN A 1 135 ? -2.579 -1.216 6.449 1.00 94.69 135 GLN A N 1
ATOM 1045 C CA . GLN A 1 135 ? -3.350 -0.401 5.513 1.00 94.69 135 GLN A CA 1
ATOM 1046 C C . GLN A 1 135 ? -3.262 1.086 5.832 1.00 94.69 135 GLN A C 1
ATOM 1048 O O . GLN A 1 135 ? -3.068 1.878 4.911 1.00 94.69 135 GLN A O 1
ATOM 1053 N N . GLY A 1 136 ? -3.352 1.477 7.107 1.00 95.31 136 GLY A N 1
ATOM 1054 C CA . GLY A 1 136 ? -3.178 2.876 7.500 1.00 95.31 136 GLY A CA 1
ATOM 1055 C C . GLY A 1 136 ? -1.809 3.411 7.079 1.00 95.31 136 GLY A C 1
ATOM 1056 O O . GLY A 1 136 ? -1.703 4.503 6.517 1.00 95.31 136 GLY A O 1
ATOM 1057 N N . LEU A 1 137 ? -0.762 2.595 7.232 1.00 95.56 137 LEU A N 1
ATOM 1058 C CA . LEU A 1 137 ? 0.583 2.939 6.785 1.00 95.56 137 LEU A CA 1
ATOM 1059 C C . LEU A 1 137 ? 0.674 3.077 5.257 1.00 95.56 137 LEU A C 1
ATOM 1061 O O . LEU A 1 137 ? 1.284 4.027 4.766 1.00 95.56 137 LEU A O 1
ATOM 1065 N N . LEU A 1 138 ? 0.033 2.185 4.497 1.00 95.00 138 LEU A N 1
ATOM 1066 C CA . LEU A 1 138 ? -0.024 2.264 3.032 1.00 95.00 138 LEU A CA 1
ATOM 1067 C C . LEU A 1 138 ? -0.770 3.507 2.534 1.00 95.00 138 LEU A C 1
ATOM 1069 O O . LEU A 1 138 ? -0.321 4.139 1.573 1.00 95.00 138 LEU A O 1
ATOM 1073 N N . VAL A 1 139 ? -1.873 3.888 3.184 1.00 93.94 139 VAL A N 1
ATOM 1074 C CA . VAL A 1 139 ? -2.599 5.131 2.878 1.00 93.94 139 VAL A CA 1
ATOM 1075 C C . VAL A 1 139 ? -1.693 6.339 3.093 1.00 93.94 139 VAL A C 1
ATOM 1077 O O . VAL A 1 139 ? -1.551 7.174 2.196 1.00 93.94 139 VAL A O 1
ATOM 1080 N N . TYR A 1 140 ? -1.012 6.399 4.237 1.00 92.44 140 TYR A N 1
ATOM 1081 C CA . TYR A 1 140 ? -0.088 7.486 4.539 1.00 92.44 140 TYR A CA 1
ATOM 1082 C C . TYR A 1 140 ? 1.088 7.554 3.551 1.00 92.44 140 TYR A C 1
ATOM 1084 O O . TYR A 1 140 ? 1.399 8.626 3.031 1.00 92.44 140 TYR A O 1
ATOM 1092 N N . LEU A 1 141 ? 1.706 6.413 3.223 1.00 91.50 141 LEU A N 1
ATOM 1093 C CA . LEU A 1 141 ? 2.810 6.318 2.259 1.00 91.50 141 LEU A CA 1
ATOM 1094 C C . LEU A 1 141 ? 2.402 6.759 0.849 1.00 91.50 141 LEU A C 1
ATOM 1096 O O . LEU A 1 141 ? 3.146 7.487 0.191 1.00 91.50 141 LEU A O 1
ATOM 1100 N N . SER A 1 142 ? 1.213 6.358 0.398 1.00 88.25 142 SER A N 1
ATOM 1101 C CA . SER A 1 142 ? 0.683 6.731 -0.920 1.00 88.25 142 SER A CA 1
ATOM 1102 C C . SER A 1 142 ? 0.486 8.248 -1.039 1.00 88.25 142 SER A C 1
ATOM 1104 O O . SER A 1 142 ? 0.760 8.844 -2.083 1.00 88.25 142 SER A O 1
ATOM 1106 N N . TRP A 1 143 ? 0.060 8.900 0.047 1.00 86.94 143 TRP A N 1
ATOM 1107 C CA . TRP A 1 143 ? -0.056 10.357 0.108 1.00 86.94 143 TRP A CA 1
ATOM 1108 C C . TRP A 1 143 ? 1.308 11.053 0.184 1.00 86.94 143 TRP A C 1
ATOM 1110 O O . TRP A 1 143 ? 1.565 11.976 -0.594 1.00 86.94 143 TRP A O 1
ATOM 1120 N N . GLN A 1 144 ? 2.200 10.580 1.061 1.00 80.69 144 GLN A N 1
ATOM 1121 C CA . GLN A 1 144 ? 3.559 11.109 1.204 1.00 80.69 144 GLN A CA 1
ATOM 1122 C C . GLN A 1 144 ? 4.325 11.061 -0.117 1.00 80.69 144 GLN A C 1
ATOM 1124 O O . GLN A 1 144 ? 4.917 12.061 -0.509 1.00 80.69 144 GLN A O 1
ATOM 1129 N N . SER A 1 145 ? 4.262 9.942 -0.848 1.00 77.56 145 SER A N 1
ATOM 1130 C CA . SER A 1 145 ? 4.909 9.809 -2.157 1.00 77.56 145 SER A CA 1
ATOM 1131 C C . SER A 1 145 ? 4.452 10.905 -3.124 1.00 77.56 145 SER A C 1
ATOM 1133 O O . SER A 1 145 ? 5.294 11.568 -3.726 1.00 77.56 145 SER A O 1
ATOM 1135 N N . ARG A 1 146 ? 3.142 11.188 -3.200 1.00 74.50 146 ARG A N 1
ATOM 1136 C CA . ARG A 1 146 ? 2.607 12.277 -4.033 1.00 74.50 146 ARG A CA 1
ATOM 1137 C C . ARG A 1 146 ? 3.097 13.653 -3.590 1.00 74.50 146 ARG A C 1
ATOM 1139 O O . ARG A 1 146 ? 3.431 14.463 -4.445 1.00 74.50 146 ARG A O 1
ATOM 1146 N N . TYR A 1 147 ? 3.106 13.938 -2.290 1.00 70.62 147 TYR A N 1
ATOM 1147 C CA . TYR A 1 147 ? 3.556 15.235 -1.778 1.00 70.62 147 TYR A CA 1
ATOM 1148 C C . TYR A 1 147 ? 5.048 15.464 -2.047 1.00 70.62 147 TYR A C 1
ATOM 1150 O O . TYR A 1 147 ? 5.472 16.555 -2.424 1.00 70.62 147 TYR A O 1
ATOM 1158 N N . HIS A 1 148 ? 5.831 14.404 -1.901 1.00 65.31 148 HIS A N 1
ATOM 1159 C CA . HIS A 1 148 ? 7.279 14.441 -1.943 1.00 65.31 148 HIS A CA 1
ATOM 1160 C C . HIS A 1 148 ? 7.854 14.701 -3.339 1.00 65.31 148 HIS A C 1
ATOM 1162 O O . HIS A 1 148 ? 8.838 15.432 -3.450 1.00 65.31 148 HIS A O 1
ATOM 1168 N N . PHE A 1 149 ? 7.172 14.246 -4.400 1.00 60.25 149 PHE A N 1
ATOM 1169 C CA . PHE A 1 149 ? 7.501 14.614 -5.788 1.00 60.25 149 PHE A CA 1
ATOM 1170 C C . PHE A 1 149 ? 7.536 16.135 -6.028 1.00 60.25 149 PHE A C 1
ATOM 1172 O O . PHE A 1 149 ? 8.199 16.584 -6.960 1.00 60.25 149 PHE A O 1
ATOM 1179 N N . PHE A 1 150 ? 6.867 16.932 -5.188 1.00 60.59 150 PHE A N 1
ATOM 1180 C CA . PHE A 1 150 ? 6.834 18.393 -5.289 1.00 60.59 150 PHE A CA 1
ATOM 1181 C C . PHE A 1 150 ? 7.728 19.107 -4.264 1.00 60.59 150 PHE A C 1
ATOM 1183 O O . PHE A 1 150 ? 7.728 20.337 -4.212 1.00 60.59 150 PHE A O 1
ATOM 1190 N N . THR A 1 151 ? 8.500 18.373 -3.451 1.00 61.03 151 THR A N 1
ATOM 1191 C CA . THR A 1 151 ? 9.381 18.964 -2.431 1.00 61.03 151 THR A CA 1
ATOM 1192 C C . THR A 1 151 ? 10.867 18.788 -2.759 1.00 61.03 151 THR A C 1
ATOM 1194 O O . THR A 1 151 ? 11.300 17.677 -3.056 1.00 61.03 151 THR A O 1
ATOM 1197 N N . PRO A 1 152 ? 11.689 19.848 -2.642 1.00 52.69 152 PRO A N 1
ATOM 1198 C CA . PRO A 1 152 ? 13.099 19.816 -3.040 1.00 52.69 152 PRO A CA 1
ATOM 1199 C C . PRO A 1 152 ? 14.009 19.017 -2.094 1.00 52.69 152 PRO A C 1
ATOM 1201 O O . PRO A 1 152 ? 15.103 18.630 -2.496 1.00 52.69 152 PRO A O 1
ATOM 1204 N N . GLN A 1 153 ? 13.585 18.752 -0.851 1.00 60.66 153 GLN A N 1
ATOM 1205 C CA . GLN A 1 153 ? 14.333 17.924 0.101 1.00 60.66 153 GLN A CA 1
ATOM 1206 C C . GLN A 1 153 ? 13.463 16.816 0.704 1.00 60.66 153 GLN A C 1
ATOM 1208 O O . GLN A 1 153 ? 12.823 16.994 1.742 1.00 60.66 153 GLN A O 1
ATOM 1213 N N . PRO A 1 154 ? 13.487 15.647 0.055 1.00 62.69 154 PRO A N 1
ATOM 1214 C CA . PRO A 1 154 ? 12.973 14.397 0.567 1.00 62.69 154 PRO A CA 1
ATOM 1215 C C . PRO A 1 154 ? 13.302 14.071 2.029 1.00 62.69 154 PRO A C 1
ATOM 1217 O O . PRO A 1 154 ? 14.446 13.737 2.347 1.00 62.69 154 PRO A O 1
ATOM 1220 N N . SER A 1 155 ? 12.312 14.023 2.926 1.00 74.88 155 SER A N 1
ATOM 1221 C CA . SER A 1 155 ? 12.546 13.424 4.246 1.00 74.88 155 SER A CA 1
ATOM 1222 C C . SER A 1 155 ? 12.800 11.918 4.081 1.00 74.88 155 SER A C 1
ATOM 1224 O O . SER A 1 155 ? 12.050 11.216 3.408 1.00 74.88 155 SER A O 1
ATOM 1226 N N . GLN A 1 156 ? 13.838 11.375 4.724 1.00 80.50 156 GLN A N 1
ATOM 1227 C CA . GLN A 1 156 ? 14.154 9.928 4.705 1.00 80.50 156 GLN A CA 1
ATOM 1228 C C . GLN A 1 156 ? 13.085 9.060 5.403 1.00 80.50 156 GLN A C 1
ATOM 1230 O O . GLN A 1 156 ? 13.237 7.845 5.540 1.00 80.50 156 GLN A O 1
ATOM 1235 N N . GLN A 1 157 ? 12.021 9.690 5.896 1.00 85.00 157 GLN A N 1
ATOM 1236 C CA . GLN A 1 157 ? 10.934 9.057 6.620 1.00 85.00 157 GLN A CA 1
ATOM 1237 C C . GLN A 1 157 ? 10.148 8.091 5.737 1.00 85.00 157 GLN A C 1
ATOM 1239 O O . GLN A 1 157 ? 9.838 7.001 6.206 1.00 85.00 157 GLN A O 1
ATOM 1244 N N . GLY A 1 158 ? 9.900 8.441 4.468 1.00 86.31 158 GLY A N 1
ATOM 1245 C CA . GLY A 1 158 ? 9.163 7.584 3.534 1.00 86.31 158 GLY A CA 1
ATOM 1246 C C . GLY A 1 158 ? 9.791 6.196 3.400 1.00 86.31 158 GLY A C 1
ATOM 1247 O O . GLY A 1 158 ? 9.108 5.195 3.586 1.00 86.31 158 GLY A O 1
ATOM 1248 N N . PHE A 1 159 ? 11.116 6.130 3.213 1.00 91.00 159 PHE A N 1
ATOM 1249 C CA . PHE A 1 159 ? 11.832 4.853 3.167 1.00 91.00 159 PHE A CA 1
ATOM 1250 C C . PHE A 1 159 ? 11.707 4.060 4.472 1.00 91.00 159 PHE A C 1
ATOM 1252 O O . PHE A 1 159 ? 11.411 2.872 4.428 1.00 91.00 159 PHE A O 1
ATOM 1259 N N . ARG A 1 160 ? 11.892 4.703 5.638 1.00 92.69 160 ARG A N 1
ATOM 1260 C CA . ARG A 1 160 ? 11.776 4.017 6.939 1.00 92.69 160 ARG A CA 1
ATOM 1261 C C . ARG A 1 160 ? 10.389 3.410 7.134 1.00 92.69 160 ARG A C 1
ATOM 1263 O O . ARG A 1 160 ? 10.281 2.262 7.543 1.00 92.69 160 ARG A O 1
ATOM 1270 N N . LEU A 1 161 ? 9.345 4.171 6.817 1.00 94.00 161 LEU A N 1
ATOM 1271 C CA . LEU A 1 161 ? 7.959 3.719 6.905 1.00 94.00 161 LEU A CA 1
ATOM 1272 C C . LEU A 1 161 ? 7.664 2.590 5.904 1.00 94.00 161 LEU A C 1
ATOM 1274 O O . LEU A 1 161 ? 7.011 1.619 6.267 1.00 94.00 161 LEU A O 1
ATOM 1278 N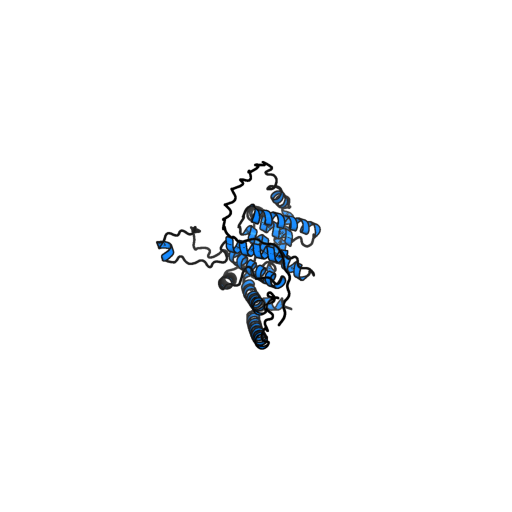 N . ALA A 1 162 ? 8.199 2.654 4.682 1.00 94.81 162 ALA A N 1
ATOM 1279 C CA . ALA A 1 162 ? 8.079 1.562 3.717 1.00 94.81 162 ALA A CA 1
ATOM 1280 C C . ALA A 1 162 ? 8.773 0.279 4.213 1.00 94.81 162 ALA A C 1
ATOM 1282 O O . ALA A 1 162 ? 8.199 -0.803 4.128 1.00 94.81 162 ALA A O 1
ATOM 1283 N N . SER A 1 163 ? 9.961 0.387 4.821 1.00 95.75 163 SER A N 1
ATOM 1284 C CA . SER A 1 163 ? 10.623 -0.757 5.461 1.00 95.75 163 SER A CA 1
ATOM 1285 C C . SER A 1 163 ? 9.798 -1.342 6.615 1.00 95.75 163 SER A C 1
ATOM 1287 O O . SER A 1 163 ? 9.776 -2.556 6.790 1.00 95.75 163 SER A O 1
ATOM 1289 N N . LEU A 1 164 ? 9.089 -0.519 7.395 1.00 96.25 164 LEU A N 1
ATOM 1290 C CA . LEU A 1 164 ? 8.164 -1.015 8.425 1.00 96.25 164 LEU A CA 1
ATOM 1291 C C . LEU A 1 164 ? 6.974 -1.762 7.812 1.00 96.25 164 LEU A C 1
ATOM 1293 O O . LEU A 1 164 ? 6.627 -2.840 8.286 1.00 96.25 164 LEU A O 1
ATOM 1297 N N . ALA A 1 165 ? 6.402 -1.255 6.717 1.00 97.06 165 ALA A N 1
ATOM 1298 C CA . ALA A 1 165 ? 5.348 -1.960 5.987 1.00 97.06 165 ALA A CA 1
ATOM 1299 C C . ALA A 1 165 ? 5.834 -3.323 5.455 1.00 97.06 165 ALA A C 1
ATOM 1301 O O . ALA A 1 165 ? 5.110 -4.315 5.553 1.00 97.06 165 ALA A O 1
ATOM 1302 N N . ALA A 1 166 ? 7.074 -3.398 4.953 1.00 97.06 166 ALA A N 1
ATOM 1303 C CA . ALA A 1 166 ? 7.697 -4.660 4.551 1.00 97.06 166 ALA A CA 1
ATOM 1304 C C . ALA A 1 166 ? 7.810 -5.643 5.728 1.00 97.06 166 ALA A C 1
ATOM 1306 O O . ALA A 1 166 ? 7.453 -6.811 5.578 1.00 97.06 166 ALA A O 1
ATOM 1307 N N . ASN A 1 167 ? 8.223 -5.173 6.911 1.00 96.00 167 ASN A N 1
ATOM 1308 C CA . ASN A 1 167 ? 8.250 -6.003 8.120 1.00 96.00 167 ASN A CA 1
ATOM 1309 C C . ASN A 1 167 ? 6.853 -6.530 8.479 1.00 96.00 167 ASN A C 1
ATOM 1311 O O . ASN A 1 167 ? 6.702 -7.731 8.681 1.00 96.00 167 ASN A O 1
ATOM 1315 N N . LEU A 1 168 ? 5.816 -5.685 8.454 1.00 95.25 168 LEU A N 1
ATOM 1316 C CA . LEU A 1 168 ? 4.436 -6.118 8.710 1.00 95.25 168 LEU A CA 1
ATOM 1317 C C . LEU A 1 168 ? 3.962 -7.184 7.711 1.00 95.25 168 LEU A C 1
ATOM 1319 O O . LEU A 1 168 ? 3.342 -8.168 8.106 1.00 95.25 168 LEU A O 1
ATOM 1323 N N . VAL A 1 169 ? 4.291 -7.046 6.422 1.00 94.50 169 VAL A N 1
ATOM 1324 C CA . VAL A 1 169 ? 4.015 -8.072 5.395 1.00 94.50 169 VAL A CA 1
ATOM 1325 C C . VAL A 1 169 ? 4.698 -9.403 5.724 1.00 94.50 169 VAL A C 1
ATOM 1327 O O . VAL A 1 169 ? 4.129 -10.477 5.484 1.00 94.50 169 VAL A O 1
ATOM 1330 N N . VAL A 1 170 ? 5.912 -9.355 6.273 1.00 92.06 170 VAL A N 1
ATOM 1331 C CA . VAL A 1 170 ? 6.644 -10.549 6.701 1.00 92.06 170 VAL A CA 1
ATOM 1332 C C . VAL A 1 170 ? 5.997 -11.186 7.928 1.00 92.06 170 VAL A C 1
ATOM 1334 O O . VAL A 1 170 ? 5.706 -12.383 7.908 1.00 92.06 170 VAL A O 1
ATOM 1337 N N . GLU A 1 171 ? 5.694 -10.394 8.952 1.00 88.56 171 GLU A N 1
ATOM 1338 C CA . GLU A 1 171 ? 5.114 -10.854 10.220 1.00 88.56 171 GLU A CA 1
ATOM 1339 C C . GLU A 1 171 ? 3.673 -11.364 10.097 1.00 88.56 171 GLU A C 1
ATOM 1341 O O . GLU A 1 171 ? 3.272 -12.275 10.831 1.00 88.56 171 GLU A O 1
ATOM 1346 N N . LEU A 1 172 ? 2.905 -10.807 9.158 1.00 89.19 172 LEU A N 1
ATOM 1347 C CA . LEU A 1 172 ? 1.568 -11.274 8.782 1.00 89.19 172 LEU A CA 1
ATOM 1348 C C . LEU A 1 172 ? 1.613 -12.476 7.822 1.00 89.19 172 LEU A C 1
ATOM 1350 O O . LEU A 1 172 ? 0.576 -13.068 7.532 1.00 89.19 172 LEU A O 1
ATOM 1354 N N . GLY A 1 173 ? 2.793 -12.844 7.312 1.00 87.75 173 GLY A N 1
ATOM 1355 C CA . GLY A 1 173 ? 2.966 -13.971 6.394 1.00 87.75 173 GLY A CA 1
ATOM 1356 C C . GLY A 1 173 ? 2.428 -13.733 4.979 1.00 87.75 173 GLY A C 1
ATOM 1357 O O . GLY A 1 173 ? 2.318 -14.688 4.216 1.00 87.75 173 GLY A O 1
ATOM 1358 N N . LEU A 1 174 ? 2.134 -12.482 4.600 1.00 89.00 174 LEU A N 1
ATOM 1359 C CA . LEU A 1 174 ? 1.486 -12.149 3.323 1.00 89.00 174 LEU A CA 1
ATOM 1360 C C . LEU A 1 174 ? 2.371 -12.413 2.102 1.00 89.00 174 LEU A C 1
ATOM 1362 O O . LEU A 1 174 ? 1.856 -12.568 1.007 1.00 89.00 174 LEU A O 1
ATOM 1366 N N . HIS A 1 175 ? 3.691 -12.463 2.277 1.00 84.75 175 HIS A N 1
ATOM 1367 C CA . HIS A 1 175 ? 4.674 -12.719 1.217 1.00 84.75 175 HIS A CA 1
ATOM 1368 C C . HIS A 1 175 ? 4.789 -14.201 0.820 1.00 84.75 175 HIS A C 1
ATOM 1370 O O . HIS A 1 175 ? 5.417 -14.517 -0.190 1.00 84.75 175 HIS A O 1
ATOM 1376 N N . LYS A 1 176 ? 4.236 -15.127 1.615 1.00 82.06 176 LYS A N 1
ATOM 1377 C CA . LYS A 1 176 ? 4.353 -16.566 1.360 1.00 82.06 176 LYS A CA 1
ATOM 1378 C C . LYS A 1 176 ? 3.175 -17.035 0.523 1.00 82.06 176 LYS A C 1
ATOM 1380 O O . LYS A 1 176 ? 2.026 -16.875 0.926 1.00 82.06 176 LYS A O 1
ATOM 1385 N N . LYS A 1 177 ? 3.461 -17.693 -0.603 1.00 74.62 177 LYS A N 1
ATOM 1386 C CA . LYS A 1 177 ? 2.436 -18.448 -1.322 1.00 74.62 177 LYS A CA 1
ATOM 1387 C C . LYS A 1 177 ? 1.941 -19.576 -0.401 1.00 74.62 177 LYS A C 1
ATOM 1389 O O . LYS A 1 177 ? 2.785 -20.316 0.112 1.00 74.62 177 LYS A O 1
ATOM 1394 N N . PRO A 1 178 ? 0.623 -19.733 -0.172 1.00 65.31 178 PRO A N 1
ATOM 1395 C CA . PRO A 1 178 ? 0.104 -20.878 0.574 1.00 65.31 178 PRO A CA 1
ATOM 1396 C C . PRO A 1 178 ? 0.585 -22.166 -0.093 1.00 65.31 178 PRO A C 1
ATOM 1398 O O . PRO A 1 178 ? 0.307 -22.418 -1.267 1.00 65.31 178 PRO A O 1
ATOM 1401 N N . GLN A 1 179 ? 1.311 -22.991 0.648 1.00 59.41 179 GLN A N 1
ATOM 1402 C CA . GLN A 1 179 ? 1.558 -24.353 0.213 1.00 59.41 179 GLN A CA 1
ATOM 1403 C C . GLN A 1 179 ? 0.261 -25.128 0.454 1.00 59.41 179 GLN A C 1
ATOM 1405 O O . GLN A 1 179 ? -0.243 -25.162 1.576 1.00 59.41 179 GLN A O 1
ATOM 1410 N N . CYS A 1 180 ? -0.314 -25.714 -0.603 1.00 51.00 180 CYS A N 1
ATOM 1411 C CA . CYS A 1 180 ? -1.279 -26.793 -0.408 1.00 51.00 180 CYS A CA 1
ATOM 1412 C C . CYS A 1 180 ? -0.565 -27.836 0.446 1.00 51.00 180 CYS A C 1
ATOM 1414 O O . CYS A 1 180 ? 0.504 -28.291 0.040 1.00 51.00 180 CYS A O 1
ATOM 1416 N N . SER A 1 181 ? -1.111 -28.142 1.625 1.00 48.69 181 SER A N 1
ATOM 1417 C CA . SER A 1 181 ? -0.556 -29.131 2.550 1.00 48.69 181 SER A CA 1
ATOM 1418 C C . SER A 1 181 ? -0.112 -30.356 1.759 1.00 48.69 181 SER A C 1
ATOM 1420 O O . SER A 1 181 ? -0.946 -31.040 1.153 1.00 48.69 181 SER A O 1
ATOM 1422 N N . SER A 1 182 ? 1.196 -30.600 1.700 1.00 48.91 182 SER A N 1
ATOM 1423 C CA . SER A 1 182 ? 1.690 -31.809 1.061 1.00 48.91 182 SER A CA 1
ATOM 1424 C C . SER A 1 182 ? 1.258 -32.995 1.925 1.00 48.91 182 SER A C 1
ATOM 1426 O O . SER A 1 182 ? 1.096 -32.857 3.140 1.00 48.91 182 SER A O 1
ATOM 1428 N N . GLN A 1 183 ? 1.082 -34.183 1.340 1.00 49.84 183 GLN A N 1
ATOM 1429 C CA . GLN A 1 183 ? 0.752 -35.389 2.118 1.00 49.84 183 GLN A CA 1
ATOM 1430 C C . GLN A 1 183 ? 1.760 -35.656 3.256 1.00 49.84 183 GLN A C 1
ATOM 1432 O O . GLN A 1 183 ? 1.421 -36.316 4.232 1.00 49.84 183 GLN A O 1
ATOM 1437 N N . HIS A 1 184 ? 2.974 -35.104 3.163 1.00 51.00 184 HIS A N 1
ATOM 1438 C CA . HIS A 1 184 ? 4.014 -35.200 4.180 1.00 51.00 184 HIS A CA 1
ATOM 1439 C C . HIS A 1 184 ? 3.695 -34.382 5.450 1.00 51.00 184 HIS A C 1
ATOM 1441 O O . HIS A 1 184 ? 3.989 -34.837 6.554 1.00 51.00 184 HIS A O 1
ATOM 1447 N N . ASP A 1 185 ? 3.029 -33.227 5.338 1.00 51.31 185 ASP A N 1
ATOM 1448 C CA . ASP A 1 185 ? 2.688 -32.373 6.492 1.00 51.31 185 ASP A CA 1
ATOM 1449 C C . ASP A 1 185 ? 1.598 -32.998 7.377 1.00 51.31 185 ASP A C 1
ATOM 1451 O O . ASP A 1 185 ? 1.597 -32.828 8.596 1.00 51.31 185 ASP A O 1
ATOM 1455 N N . ALA A 1 186 ? 0.717 -33.805 6.776 1.00 50.84 186 ALA A N 1
ATOM 1456 C CA . ALA A 1 186 ? -0.284 -34.592 7.493 1.00 50.84 186 ALA A CA 1
ATOM 1457 C C . ALA A 1 186 ? 0.326 -35.762 8.293 1.00 50.84 186 ALA A C 1
ATOM 1459 O O . ALA A 1 186 ? -0.259 -36.195 9.283 1.00 50.84 186 ALA A O 1
ATOM 1460 N N . ILE A 1 187 ? 1.495 -36.269 7.882 1.00 50.97 187 ILE A N 1
ATOM 1461 C CA . ILE A 1 187 ? 2.155 -37.436 8.494 1.00 50.97 187 ILE A CA 1
ATOM 1462 C C . ILE A 1 187 ? 3.055 -37.026 9.668 1.00 50.97 187 ILE A C 1
ATOM 1464 O O . ILE A 1 187 ? 3.128 -37.745 10.660 1.00 50.97 187 ILE A O 1
ATOM 1468 N N . VAL A 1 188 ? 3.732 -35.874 9.589 1.00 52.19 188 VAL A N 1
ATOM 1469 C CA . VAL A 1 188 ? 4.719 -35.459 10.610 1.00 52.19 188 VAL A CA 1
ATOM 1470 C C . VAL A 1 188 ? 4.072 -34.721 11.792 1.00 52.19 188 VAL A C 1
ATOM 1472 O O . VAL A 1 188 ? 4.745 -34.413 12.770 1.00 52.19 188 VAL A O 1
ATOM 1475 N N . GLY A 1 189 ? 2.762 -34.449 11.755 1.00 44.91 189 GLY A N 1
ATOM 1476 C CA . GLY A 1 189 ? 2.064 -33.804 12.874 1.00 44.91 189 GLY A CA 1
ATOM 1477 C C . GLY A 1 189 ? 2.624 -32.420 13.222 1.00 44.91 189 GLY A C 1
ATOM 1478 O O . GLY A 1 189 ? 2.407 -31.924 14.328 1.00 44.91 189 GLY A O 1
ATOM 1479 N N . VAL A 1 190 ? 3.343 -31.786 12.288 1.00 45.78 190 VAL A N 1
ATOM 1480 C CA . VAL A 1 190 ? 3.780 -30.397 12.415 1.00 45.78 190 VAL A CA 1
ATOM 1481 C C . VAL A 1 190 ? 2.555 -29.542 12.146 1.00 45.78 190 VAL A C 1
ATOM 1483 O O . VAL A 1 190 ? 2.337 -29.035 11.048 1.00 45.78 190 VAL A O 1
ATOM 1486 N N . ALA A 1 191 ? 1.722 -29.403 13.170 1.00 37.72 191 ALA A N 1
ATOM 1487 C CA . ALA A 1 191 ? 0.739 -28.346 13.227 1.00 37.72 191 ALA A CA 1
ATOM 1488 C C . ALA A 1 191 ? 1.506 -27.017 13.308 1.00 37.72 191 ALA A C 1
ATOM 1490 O O . ALA A 1 191 ? 1.689 -26.440 14.379 1.00 37.72 191 ALA A O 1
ATOM 1491 N N . HIS A 1 192 ? 1.956 -26.500 12.160 1.00 42.47 192 HIS A N 1
ATOM 1492 C CA . HIS A 1 192 ? 1.960 -25.052 11.993 1.00 42.47 192 HIS A CA 1
ATOM 1493 C C . HIS A 1 192 ? 0.569 -24.586 12.407 1.00 42.47 192 HIS A C 1
ATOM 1495 O O . HIS A 1 192 ? -0.373 -25.251 11.974 1.00 42.47 192 HIS A O 1
ATOM 1501 N N . PRO A 1 193 ? 0.424 -23.544 13.255 1.00 37.84 193 PRO A N 1
ATOM 1502 C CA . PRO A 1 193 ? -0.869 -23.104 13.758 1.00 37.84 193 PRO A CA 1
ATOM 1503 C C . PRO A 1 193 ? -1.793 -22.918 12.567 1.00 37.84 193 PRO A C 1
ATOM 1505 O O . PRO A 1 193 ? -1.708 -21.952 11.809 1.00 37.84 193 PRO A O 1
ATOM 1508 N N . SER A 1 194 ? -2.597 -23.948 12.350 1.00 38.94 194 SER A N 1
ATOM 1509 C CA . SER A 1 194 ? -3.486 -24.051 11.231 1.00 38.94 194 SER A CA 1
ATOM 1510 C C . SER A 1 194 ? -4.517 -22.990 11.513 1.00 38.94 194 SER A C 1
ATOM 1512 O O . SER A 1 194 ? -5.185 -23.039 12.547 1.00 38.94 194 SER A O 1
ATOM 1514 N N . ILE A 1 195 ? -4.628 -22.032 10.603 1.00 43.38 195 ILE A N 1
ATOM 1515 C CA . ILE A 1 195 ? -5.839 -21.245 10.425 1.00 43.38 195 ILE A CA 1
ATOM 1516 C C . ILE A 1 195 ? -6.914 -22.277 10.051 1.00 43.38 195 ILE A C 1
ATOM 1518 O O . ILE A 1 195 ? -7.136 -22.604 8.889 1.00 43.38 195 ILE A O 1
ATOM 1522 N N . SER A 1 196 ? -7.451 -22.938 11.068 1.00 36.31 196 SER A N 1
ATOM 1523 C CA . SER A 1 196 ? -8.321 -24.094 10.958 1.00 36.31 196 SER A CA 1
ATOM 1524 C C . SER A 1 196 ? -9.745 -23.611 10.748 1.00 36.31 196 SER A C 1
ATOM 1526 O O . SER A 1 196 ? -10.298 -22.925 11.606 1.00 36.31 196 SER A O 1
ATOM 1528 N N . GLY A 1 197 ? -10.329 -23.996 9.613 1.00 29.06 197 GLY A N 1
ATOM 1529 C CA . GLY A 1 197 ? -11.767 -23.891 9.366 1.00 29.06 197 GLY A CA 1
ATOM 1530 C C . GLY A 1 197 ? -12.160 -23.805 7.892 1.00 29.06 197 GLY A C 1
ATOM 1531 O O . GLY A 1 197 ? -13.246 -24.240 7.532 1.00 29.06 197 GLY A O 1
ATOM 1532 N N . GLY A 1 198 ? -11.276 -23.316 7.016 1.00 35.44 198 GLY A N 1
ATOM 1533 C CA . GLY A 1 198 ? -11.558 -23.215 5.588 1.00 35.44 198 GLY A CA 1
ATOM 1534 C C . GLY A 1 198 ? -10.308 -22.957 4.758 1.00 35.44 198 GLY A C 1
ATOM 1535 O O . GLY A 1 198 ? -9.636 -21.951 4.927 1.00 35.44 198 GLY A O 1
ATOM 1536 N N . LEU A 1 199 ? -10.069 -23.797 3.760 1.00 40.62 199 LEU A N 1
ATOM 1537 C CA . LEU A 1 199 ? -9.276 -23.448 2.576 1.00 40.62 199 LEU A CA 1
ATOM 1538 C C . LEU A 1 199 ? -9.951 -22.328 1.724 1.00 40.62 199 LEU A C 1
ATOM 1540 O O . LEU A 1 199 ? -9.522 -22.074 0.607 1.00 40.62 199 LEU A O 1
ATOM 1544 N N . SER A 1 200 ? -11.037 -21.694 2.198 1.00 48.75 200 SER A N 1
ATOM 1545 C CA . SER A 1 200 ? -12.203 -21.336 1.364 1.00 48.75 200 SER A CA 1
ATOM 1546 C C . SER A 1 200 ? -12.303 -19.888 0.869 1.00 48.75 200 SER A C 1
ATOM 1548 O O . SER A 1 200 ? -13.078 -19.629 -0.041 1.00 48.75 200 SER A O 1
ATOM 1550 N N . GLU A 1 201 ? -11.542 -18.949 1.412 1.00 45.34 201 GLU A N 1
ATOM 1551 C CA . GLU A 1 201 ? -11.373 -17.614 0.824 1.00 45.34 201 GLU A CA 1
ATOM 1552 C C . GLU A 1 201 ? -9.879 -17.508 0.545 1.00 45.34 201 GLU A C 1
ATOM 1554 O O . GLU A 1 201 ? -9.124 -17.128 1.436 1.00 45.34 201 GLU A O 1
ATOM 1559 N N . PHE A 1 202 ? -9.443 -17.973 -0.627 1.00 43.69 202 PHE A N 1
ATOM 1560 C CA . PHE A 1 202 ? -8.059 -18.116 -1.106 1.00 43.69 202 PHE A CA 1
ATOM 1561 C C . PHE A 1 202 ? -7.334 -16.753 -1.222 1.00 43.69 202 PHE A C 1
ATOM 1563 O O . PHE A 1 202 ? -6.833 -16.353 -2.262 1.00 43.69 202 PHE A O 1
ATOM 1570 N N . TRP A 1 203 ? -7.217 -16.083 -0.076 1.00 54.53 203 TRP A N 1
ATOM 1571 C CA . TRP A 1 203 ? -6.735 -14.734 0.201 1.00 54.53 203 TRP A CA 1
ATOM 1572 C C . TRP A 1 203 ? -7.764 -13.648 -0.085 1.00 54.53 203 TRP A C 1
ATOM 1574 O O . TRP A 1 203 ? -8.046 -13.281 -1.221 1.00 54.53 203 TRP A O 1
ATOM 1584 N N . LYS A 1 204 ? -8.295 -13.074 1.005 1.00 73.00 204 LYS A N 1
ATOM 1585 C CA . LYS A 1 204 ? -9.111 -11.860 0.968 1.00 73.00 204 LYS A CA 1
ATOM 1586 C C . LYS A 1 204 ? -8.392 -10.837 0.093 1.00 73.00 204 LYS A C 1
ATOM 1588 O O . LYS A 1 204 ? -7.262 -10.467 0.400 1.00 73.00 204 LYS A O 1
ATOM 1593 N N . ARG A 1 205 ? -9.059 -10.360 -0.959 1.00 83.44 205 ARG A N 1
ATOM 1594 C CA . ARG A 1 205 ? -8.555 -9.351 -1.915 1.00 83.44 205 ARG A CA 1
ATOM 1595 C C . ARG A 1 205 ? -7.845 -8.176 -1.229 1.00 83.44 205 ARG A C 1
ATOM 1597 O O . ARG A 1 205 ? -6.885 -7.615 -1.734 1.00 83.44 205 ARG A O 1
ATOM 1604 N N . GLU A 1 206 ? -8.301 -7.832 -0.032 1.00 87.06 206 GLU A N 1
ATOM 1605 C CA . GLU A 1 206 ? -7.675 -6.876 0.877 1.00 87.06 206 GLU A CA 1
ATOM 1606 C C . GLU A 1 206 ? -6.186 -7.157 1.174 1.00 87.06 206 GLU A C 1
ATOM 1608 O O . GLU A 1 206 ? -5.358 -6.256 1.073 1.00 87.06 206 GLU A O 1
ATOM 1613 N N . ALA A 1 207 ? -5.828 -8.402 1.491 1.00 89.81 207 ALA A N 1
ATOM 1614 C CA . ALA A 1 207 ? -4.461 -8.827 1.776 1.00 89.81 207 ALA A CA 1
ATOM 1615 C C . ALA A 1 207 ? -3.579 -8.835 0.519 1.00 89.81 207 ALA A C 1
ATOM 1617 O O . ALA A 1 207 ? -2.431 -8.396 0.575 1.00 89.81 207 ALA A O 1
ATOM 1618 N N . GLN A 1 208 ? -4.119 -9.274 -0.625 1.00 90.56 208 GLN A N 1
ATOM 1619 C CA . GLN A 1 208 ? -3.416 -9.221 -1.913 1.00 90.56 208 GLN A CA 1
ATOM 1620 C C . GLN A 1 208 ? -3.091 -7.772 -2.297 1.00 90.56 208 GLN A C 1
ATOM 1622 O O . GLN A 1 208 ? -1.949 -7.458 -2.637 1.00 90.56 208 GLN A O 1
ATOM 1627 N N . ARG A 1 209 ? -4.071 -6.867 -2.168 1.00 91.75 209 ARG A N 1
ATOM 1628 C CA . ARG A 1 209 ? -3.867 -5.433 -2.401 1.00 91.75 209 ARG A CA 1
ATOM 1629 C C . ARG A 1 209 ? -2.839 -4.843 -1.444 1.00 91.75 209 ARG A C 1
ATOM 1631 O O . ARG A 1 209 ? -1.995 -4.072 -1.887 1.00 91.75 209 ARG A O 1
ATOM 1638 N N . ALA A 1 210 ? -2.866 -5.224 -0.167 1.00 94.19 210 ALA A N 1
ATOM 1639 C CA . ALA A 1 210 ? -1.887 -4.749 0.805 1.00 94.19 210 ALA A CA 1
ATOM 1640 C C . ALA A 1 210 ? -0.465 -5.234 0.481 1.00 94.19 210 ALA A C 1
ATOM 1642 O O . ALA A 1 210 ? 0.464 -4.434 0.518 1.00 94.19 210 ALA A O 1
ATOM 1643 N N . LEU A 1 211 ? -0.283 -6.503 0.092 1.00 95.00 211 LEU A N 1
ATOM 1644 C CA . LEU A 1 211 ? 1.014 -7.026 -0.352 1.00 95.00 211 LEU A CA 1
ATOM 1645 C C . LEU A 1 211 ? 1.555 -6.236 -1.551 1.00 95.00 211 LEU A C 1
ATOM 1647 O O . LEU A 1 211 ? 2.696 -5.773 -1.523 1.00 95.00 211 LEU A O 1
ATOM 1651 N N . ILE A 1 212 ? 0.725 -6.066 -2.584 1.00 94.31 212 ILE A N 1
ATOM 1652 C CA . ILE A 1 212 ? 1.085 -5.317 -3.792 1.00 94.31 212 ILE A CA 1
ATOM 1653 C C . ILE A 1 212 ? 1.403 -3.864 -3.433 1.00 94.31 212 ILE A C 1
ATOM 1655 O O . ILE A 1 212 ? 2.441 -3.350 -3.835 1.00 94.31 212 ILE A O 1
ATOM 1659 N N . GLY A 1 213 ? 0.564 -3.214 -2.627 1.00 94.25 213 GLY A N 1
ATOM 1660 C CA . GLY A 1 213 ? 0.783 -1.842 -2.176 1.00 94.25 213 GLY A CA 1
ATOM 1661 C C . GLY A 1 213 ? 2.098 -1.665 -1.436 1.00 94.25 213 GLY A C 1
ATOM 1662 O O . GLY A 1 213 ? 2.825 -0.710 -1.708 1.00 94.25 213 GLY A O 1
ATOM 1663 N N . THR A 1 214 ? 2.451 -2.609 -0.564 1.00 95.94 214 THR A N 1
ATOM 1664 C CA . THR A 1 214 ? 3.740 -2.593 0.132 1.00 95.94 214 THR A CA 1
ATOM 1665 C C . THR A 1 214 ? 4.897 -2.749 -0.842 1.00 95.94 214 THR A C 1
ATOM 1667 O O . THR A 1 214 ? 5.851 -1.982 -0.751 1.00 95.94 214 THR A O 1
ATOM 1670 N N . TYR A 1 215 ? 4.815 -3.677 -1.800 1.00 95.88 215 TYR A N 1
ATOM 1671 C CA . TYR A 1 215 ? 5.843 -3.850 -2.831 1.00 95.88 215 TYR A CA 1
ATOM 1672 C C . TYR A 1 215 ? 6.059 -2.567 -3.647 1.00 95.88 215 TYR A C 1
ATOM 1674 O O . TYR A 1 215 ? 7.194 -2.102 -3.793 1.00 95.88 215 TYR A O 1
ATOM 1682 N N . LEU A 1 216 ? 4.972 -1.949 -4.118 1.00 93.69 216 LEU A N 1
ATOM 1683 C CA . LEU A 1 216 ? 5.029 -0.695 -4.870 1.00 93.69 216 LEU A CA 1
ATOM 1684 C C . LEU A 1 216 ? 5.649 0.425 -4.020 1.00 93.69 216 LEU A C 1
ATOM 1686 O O . LEU A 1 216 ? 6.565 1.108 -4.476 1.00 93.69 216 LEU A O 1
ATOM 1690 N N . ALA A 1 217 ? 5.205 0.588 -2.769 1.00 92.88 217 ALA A N 1
ATOM 1691 C CA . ALA A 1 217 ? 5.723 1.613 -1.866 1.00 92.88 217 ALA A CA 1
ATOM 1692 C C . ALA A 1 217 ? 7.212 1.410 -1.533 1.00 92.88 217 ALA A C 1
ATOM 1694 O O . ALA A 1 217 ? 7.971 2.383 -1.503 1.00 92.88 217 ALA A O 1
ATOM 1695 N N . CYS A 1 218 ? 7.641 0.164 -1.314 1.00 93.88 218 CYS A N 1
ATOM 1696 C CA . CYS A 1 218 ? 9.032 -0.192 -1.036 1.00 93.88 218 CYS A CA 1
ATOM 1697 C C . CYS A 1 218 ? 9.933 0.104 -2.229 1.00 93.88 218 CYS A C 1
ATOM 1699 O O . CYS A 1 218 ? 10.925 0.814 -2.072 1.00 93.88 218 CYS A O 1
ATOM 1701 N N . THR A 1 219 ? 9.546 -0.352 -3.419 1.00 92.31 219 THR A N 1
ATOM 1702 C CA . THR A 1 219 ? 10.340 -0.173 -4.638 1.00 92.31 219 THR A CA 1
ATOM 1703 C C . THR A 1 219 ? 10.455 1.302 -5.018 1.00 92.31 219 THR A C 1
ATOM 1705 O O . THR A 1 219 ? 11.554 1.802 -5.254 1.00 92.31 219 THR A O 1
ATOM 1708 N N . LEU A 1 220 ? 9.343 2.046 -5.003 1.00 89.75 220 LEU A N 1
ATOM 1709 C CA . LEU A 1 220 ? 9.356 3.481 -5.305 1.00 89.75 220 LEU A CA 1
ATOM 1710 C C . LEU A 1 220 ? 10.183 4.267 -4.283 1.00 89.75 220 LEU A C 1
ATOM 1712 O O . LEU A 1 220 ? 10.949 5.152 -4.663 1.00 89.75 220 LEU A O 1
ATOM 1716 N N . SER A 1 221 ? 10.087 3.920 -2.996 1.00 89.12 221 SER A N 1
ATOM 1717 C CA . SER A 1 221 ? 10.919 4.537 -1.960 1.00 89.12 221 SER A CA 1
ATOM 1718 C C . SER A 1 221 ? 12.399 4.184 -2.140 1.00 89.12 221 SER A C 1
ATOM 1720 O O . SER A 1 221 ? 13.254 5.057 -2.019 1.00 89.12 221 SER A O 1
ATOM 1722 N N . ALA A 1 222 ? 12.729 2.931 -2.451 1.00 89.31 222 ALA A N 1
ATOM 1723 C CA . ALA A 1 222 ? 14.102 2.494 -2.685 1.00 89.31 222 ALA A CA 1
ATOM 1724 C C . ALA A 1 222 ? 14.760 3.286 -3.824 1.00 89.31 222 ALA A C 1
ATOM 1726 O O . ALA A 1 222 ? 15.853 3.821 -3.640 1.00 89.31 222 ALA A O 1
ATOM 1727 N N . ILE A 1 223 ? 14.046 3.463 -4.939 1.00 86.94 223 ILE A N 1
ATOM 1728 C CA . ILE A 1 223 ? 14.500 4.261 -6.085 1.00 86.94 223 ILE A CA 1
ATOM 1729 C C . ILE A 1 223 ? 14.674 5.733 -5.692 1.00 86.94 223 ILE A C 1
ATOM 1731 O O . ILE A 1 223 ? 15.731 6.323 -5.922 1.00 86.94 223 ILE A O 1
ATOM 1735 N N . LEU A 1 224 ? 13.657 6.325 -5.063 1.00 85.56 224 LEU A N 1
ATOM 1736 C CA . LEU A 1 224 ? 13.633 7.747 -4.712 1.00 85.56 224 LEU A CA 1
ATOM 1737 C C . LEU A 1 224 ? 14.736 8.133 -3.719 1.00 85.56 224 LEU A C 1
ATOM 1739 O O . LEU A 1 224 ? 15.339 9.199 -3.834 1.00 85.56 224 LEU A O 1
ATOM 1743 N N . PHE A 1 225 ? 15.012 7.263 -2.748 1.00 84.81 225 PHE A N 1
ATOM 1744 C CA . PHE A 1 225 ? 16.009 7.498 -1.704 1.00 84.81 225 PHE A CA 1
ATOM 1745 C C . PHE A 1 225 ? 17.363 6.841 -1.981 1.00 84.81 225 PHE A C 1
ATOM 1747 O O . PHE A 1 225 ? 18.264 6.984 -1.153 1.00 84.81 225 PHE A O 1
ATOM 1754 N N . ARG A 1 226 ? 17.517 6.156 -3.123 1.00 84.88 226 ARG A N 1
ATOM 1755 C CA . ARG A 1 226 ? 18.731 5.429 -3.524 1.00 84.88 226 ARG A CA 1
ATOM 1756 C C . ARG A 1 226 ? 19.197 4.422 -2.464 1.00 84.88 226 ARG A C 1
ATOM 1758 O O . ARG A 1 226 ? 20.347 4.434 -2.031 1.00 84.88 226 ARG A O 1
ATOM 1765 N N . LYS A 1 227 ? 18.275 3.576 -2.001 1.00 86.69 227 LYS A N 1
ATOM 1766 C CA . LYS A 1 227 ? 18.525 2.514 -1.010 1.00 86.69 227 LYS A CA 1
ATOM 1767 C C . LYS A 1 227 ? 18.173 1.136 -1.557 1.00 86.69 227 LYS A C 1
ATOM 1769 O O . LYS A 1 227 ? 17.523 1.033 -2.590 1.00 86.69 227 LYS A O 1
ATOM 1774 N N . GLY A 1 228 ? 18.609 0.079 -0.873 1.00 87.94 228 GLY A N 1
ATOM 1775 C CA . GLY A 1 228 ? 18.186 -1.285 -1.198 1.00 87.94 228 GLY A CA 1
ATOM 1776 C C . GLY A 1 228 ? 16.681 -1.465 -0.988 1.00 87.94 228 GLY A C 1
ATOM 1777 O O . GLY A 1 228 ? 16.123 -0.913 -0.036 1.00 87.94 228 GLY A O 1
ATOM 1778 N N . ASN A 1 229 ? 16.031 -2.219 -1.874 1.00 90.31 229 ASN A N 1
ATOM 1779 C CA . ASN A 1 229 ? 14.604 -2.506 -1.771 1.00 90.31 229 ASN A CA 1
ATOM 1780 C C . ASN A 1 229 ? 14.327 -3.472 -0.600 1.00 90.31 229 ASN A C 1
ATOM 1782 O O . ASN A 1 229 ? 14.821 -4.599 -0.633 1.00 90.31 229 ASN A O 1
ATOM 1786 N N . PRO A 1 230 ? 13.554 -3.076 0.433 1.00 91.94 230 PRO A N 1
ATOM 1787 C CA . PRO A 1 230 ? 13.255 -3.954 1.566 1.00 91.94 230 PRO A CA 1
ATOM 1788 C C . PRO A 1 230 ? 12.264 -5.079 1.224 1.00 91.94 230 PRO A C 1
ATOM 1790 O O . PRO A 1 230 ? 12.152 -6.029 1.994 1.00 91.94 230 PRO A O 1
ATOM 1793 N N . LEU A 1 231 ? 11.541 -4.983 0.102 1.00 94.06 231 LEU A N 1
ATOM 1794 C CA . LEU A 1 231 ? 10.612 -6.013 -0.357 1.00 94.06 231 LEU A CA 1
ATOM 1795 C C . LEU A 1 231 ? 10.731 -6.178 -1.873 1.00 94.06 231 LEU A C 1
ATOM 1797 O O . LEU A 1 231 ? 10.167 -5.394 -2.632 1.00 94.06 231 LEU A O 1
ATOM 1801 N N . GLN A 1 232 ? 11.472 -7.201 -2.290 1.00 92.06 232 GLN A N 1
ATOM 1802 C CA . GLN A 1 232 ? 11.751 -7.480 -3.696 1.00 92.06 232 GLN A CA 1
ATOM 1803 C C . GLN A 1 232 ? 10.569 -8.128 -4.413 1.00 92.06 232 GLN A C 1
ATOM 1805 O O . GLN A 1 232 ? 9.723 -8.785 -3.795 1.00 92.06 232 GLN A O 1
ATOM 1810 N N . TYR A 1 233 ? 10.553 -7.977 -5.736 1.00 94.44 233 TYR A N 1
ATOM 1811 C CA . TYR A 1 233 ? 9.598 -8.664 -6.593 1.00 94.44 233 TYR A CA 1
ATOM 1812 C C . TYR A 1 233 ? 9.609 -10.182 -6.379 1.00 94.44 233 TYR A C 1
ATOM 1814 O O . TYR A 1 233 ? 10.655 -10.823 -6.275 1.00 94.44 233 TYR A O 1
ATOM 1822 N N . THR A 1 234 ? 8.417 -10.775 -6.404 1.00 93.06 234 THR A N 1
ATOM 1823 C CA . THR A 1 234 ? 8.241 -12.226 -6.492 1.00 93.06 234 THR A CA 1
ATOM 1824 C C . THR A 1 234 ? 7.155 -12.546 -7.510 1.00 93.06 234 THR A C 1
ATOM 1826 O O . THR A 1 234 ? 6.176 -11.810 -7.632 1.00 93.06 234 THR A O 1
ATOM 1829 N N . GLU A 1 235 ? 7.265 -13.690 -8.191 1.00 91.75 235 GLU A N 1
ATOM 1830 C CA . GLU A 1 235 ? 6.213 -14.173 -9.104 1.00 91.75 235 GLU A CA 1
ATOM 1831 C C . GLU A 1 235 ? 4.852 -14.309 -8.407 1.00 91.75 235 GLU A C 1
ATOM 1833 O O . GLU A 1 235 ? 3.798 -14.172 -9.026 1.00 91.75 235 GLU A O 1
ATOM 1838 N N . TYR A 1 236 ? 4.866 -14.549 -7.094 1.00 90.25 236 TYR A N 1
ATOM 1839 C CA . TYR A 1 236 ? 3.658 -14.601 -6.287 1.00 90.25 236 TYR A CA 1
ATOM 1840 C C . TYR A 1 236 ? 2.908 -13.260 -6.260 1.00 90.25 236 TYR A C 1
ATOM 1842 O O . TYR A 1 236 ? 1.683 -13.252 -6.335 1.00 90.25 236 TYR A O 1
ATOM 1850 N N . MET A 1 237 ? 3.608 -12.122 -6.227 1.00 92.56 237 MET A N 1
ATOM 1851 C CA . MET A 1 237 ? 2.962 -10.803 -6.282 1.00 92.56 237 MET A CA 1
ATOM 1852 C C . MET A 1 237 ? 2.262 -10.565 -7.623 1.00 92.56 237 MET A C 1
ATOM 1854 O O . MET A 1 237 ? 1.167 -10.003 -7.643 1.00 92.56 237 MET A O 1
ATOM 1858 N N . GLU A 1 238 ? 2.850 -11.020 -8.735 1.00 91.81 238 GLU A N 1
ATOM 1859 C CA . GLU A 1 238 ? 2.183 -10.962 -10.040 1.00 91.81 238 GLU A CA 1
ATOM 1860 C C . GLU A 1 238 ? 0.950 -11.875 -10.073 1.00 91.81 238 GLU A C 1
ATOM 1862 O O . GLU A 1 238 ? -0.107 -11.444 -10.530 1.00 91.81 238 GLU A O 1
ATOM 1867 N N . GLN A 1 239 ? 1.035 -13.088 -9.518 1.00 91.25 239 GLN A N 1
ATOM 1868 C CA . GLN A 1 239 ? -0.117 -13.995 -9.400 1.00 91.25 239 GLN A CA 1
ATOM 1869 C C . GLN A 1 239 ? -1.259 -13.369 -8.584 1.00 91.25 239 GLN A C 1
ATOM 1871 O O . GLN A 1 239 ? -2.414 -13.432 -9.003 1.00 91.25 239 GLN A O 1
ATOM 1876 N N . CYS A 1 240 ? -0.944 -12.706 -7.466 1.00 90.31 240 CYS A N 1
ATOM 1877 C CA . CYS A 1 240 ? -1.920 -11.949 -6.678 1.00 90.31 240 CYS A CA 1
ATOM 1878 C C . CYS A 1 240 ? -2.578 -10.833 -7.500 1.00 90.31 240 CYS A C 1
ATOM 1880 O O . CYS A 1 240 ? -3.789 -10.649 -7.427 1.00 90.31 240 CYS A O 1
ATOM 1882 N N . ALA A 1 241 ? -1.801 -10.096 -8.297 1.00 90.88 241 ALA A N 1
ATOM 1883 C CA . ALA A 1 241 ? -2.330 -9.007 -9.112 1.00 90.88 241 ALA A CA 1
ATOM 1884 C C . ALA A 1 241 ? -3.234 -9.507 -10.252 1.00 90.88 241 ALA A C 1
ATOM 1886 O O . ALA A 1 241 ? -4.237 -8.867 -10.559 1.00 90.88 241 ALA A O 1
ATOM 1887 N N . VAL A 1 242 ? -2.903 -10.651 -10.859 1.00 90.81 242 VAL A N 1
ATOM 1888 C CA . VAL A 1 242 ? -3.732 -11.292 -11.892 1.00 90.81 242 VAL A CA 1
ATOM 1889 C C . VAL A 1 242 ? -5.055 -11.785 -11.302 1.00 90.81 242 VAL A C 1
ATOM 1891 O O . VAL A 1 242 ? -6.105 -11.438 -11.834 1.00 90.81 242 VAL A O 1
ATOM 1894 N N . SER A 1 243 ? -5.024 -12.494 -10.167 1.00 89.44 243 SER A N 1
ATOM 1895 C CA . SER A 1 243 ? -6.247 -12.952 -9.479 1.00 89.44 243 SER A CA 1
ATOM 1896 C C . SER A 1 243 ? -7.153 -11.773 -9.096 1.00 89.44 243 SER A C 1
ATOM 1898 O O . SER A 1 243 ? -8.354 -11.795 -9.364 1.00 89.44 243 SER A O 1
ATOM 1900 N N . LEU A 1 244 ? -6.581 -10.675 -8.585 1.00 88.94 244 LEU A N 1
ATOM 1901 C CA . LEU A 1 244 ? -7.333 -9.443 -8.322 1.00 88.94 244 LEU A CA 1
ATOM 1902 C C . LEU A 1 244 ? -7.988 -8.862 -9.581 1.00 88.94 244 LEU A C 1
ATOM 1904 O O . LEU A 1 244 ? -9.133 -8.419 -9.518 1.00 88.94 244 LEU A O 1
ATOM 1908 N N . ALA A 1 245 ? -7.286 -8.843 -10.714 1.00 87.75 245 ALA A N 1
ATOM 1909 C CA . ALA A 1 245 ? -7.818 -8.298 -11.960 1.00 87.75 245 ALA A CA 1
ATOM 1910 C C . ALA A 1 245 ? -8.981 -9.132 -12.533 1.00 87.75 245 ALA A C 1
ATOM 1912 O O . ALA A 1 245 ? -9.868 -8.571 -13.180 1.00 87.75 245 ALA A O 1
ATOM 1913 N N . GLU A 1 246 ? -8.982 -10.445 -12.293 1.00 86.75 246 GLU A N 1
ATOM 1914 C CA . GLU A 1 246 ? -10.004 -11.383 -12.773 1.00 86.75 246 GLU A CA 1
ATOM 1915 C C . GLU A 1 246 ? -11.246 -11.419 -11.869 1.00 86.75 246 GLU A C 1
ATOM 1917 O O . GLU A 1 246 ? -12.373 -11.446 -12.363 1.00 86.75 246 GLU A O 1
ATOM 1922 N N . GLU A 1 247 ? -11.057 -11.384 -10.548 1.00 81.12 247 GLU A N 1
ATOM 1923 C CA . GLU A 1 247 ? -12.110 -11.699 -9.571 1.00 81.12 247 GLU A CA 1
ATOM 1924 C C . GLU A 1 247 ? -12.679 -10.469 -8.838 1.00 81.12 247 GLU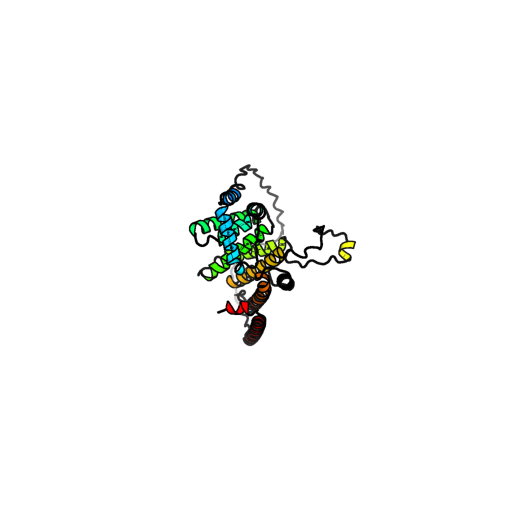 A C 1
ATOM 1926 O O . GLU A 1 247 ? -13.655 -10.562 -8.079 1.00 81.12 247 GLU A O 1
ATOM 1931 N N . SER A 1 248 ? -12.064 -9.294 -8.991 1.00 76.31 248 SER A N 1
ATOM 1932 C CA . SER A 1 248 ? -12.439 -8.121 -8.203 1.00 76.31 248 SER A CA 1
ATOM 1933 C C . SER A 1 248 ? -13.466 -7.201 -8.879 1.00 76.31 248 SER A C 1
ATOM 1935 O O . SER A 1 248 ? -13.342 -6.893 -10.065 1.00 76.31 248 SER A O 1
ATOM 1937 N N . PRO A 1 249 ? -14.441 -6.656 -8.118 1.00 75.81 249 PRO A N 1
ATOM 1938 C CA . PRO A 1 249 ? -15.388 -5.663 -8.613 1.00 75.81 249 PRO A CA 1
ATOM 1939 C C . PRO A 1 249 ? -14.767 -4.271 -8.776 1.00 75.81 249 PRO A C 1
ATOM 1941 O O . PRO A 1 249 ? -15.391 -3.409 -9.389 1.00 75.81 249 PRO A O 1
ATOM 1944 N N . TYR A 1 250 ? -13.577 -4.015 -8.220 1.00 78.94 250 TYR A N 1
ATOM 1945 C CA . TYR A 1 250 ? -12.976 -2.683 -8.252 1.00 78.94 250 TYR A CA 1
ATOM 1946 C C . TYR A 1 250 ? -12.172 -2.473 -9.543 1.00 78.94 250 TYR A C 1
ATOM 1948 O O . TYR A 1 250 ? -11.231 -3.226 -9.802 1.00 78.94 250 TYR A O 1
ATOM 1956 N N . PRO A 1 251 ? -12.453 -1.415 -10.330 1.00 80.06 251 PRO A N 1
ATOM 1957 C CA . PRO A 1 251 ? -11.664 -1.096 -11.522 1.00 80.06 251 PRO A CA 1
ATOM 1958 C C . PRO A 1 251 ? -10.176 -0.873 -11.223 1.00 80.06 251 PRO A C 1
ATOM 1960 O O . PRO A 1 251 ? -9.331 -1.195 -12.053 1.00 80.06 251 PRO A O 1
ATOM 1963 N N . SER A 1 252 ? -9.848 -0.375 -10.024 1.00 80.00 252 SER A N 1
ATOM 1964 C CA . SER A 1 252 ? -8.470 -0.148 -9.571 1.00 80.00 252 SER A CA 1
ATOM 1965 C C . SER A 1 252 ? -7.621 -1.421 -9.571 1.00 80.00 252 SER A C 1
ATOM 1967 O O . SER A 1 252 ? -6.432 -1.357 -9.881 1.00 80.00 252 SER A O 1
ATOM 1969 N N . ASP A 1 253 ? -8.222 -2.581 -9.313 1.00 86.25 253 ASP A N 1
ATOM 1970 C CA . ASP A 1 253 ? -7.508 -3.857 -9.264 1.00 86.25 253 ASP A CA 1
ATOM 1971 C C . ASP A 1 253 ? -7.039 -4.329 -10.638 1.00 86.25 253 ASP A C 1
ATOM 1973 O O . ASP A 1 253 ? -5.950 -4.889 -10.762 1.00 86.25 253 ASP A O 1
ATOM 1977 N N . LYS A 1 254 ? -7.794 -4.007 -11.694 1.00 85.25 254 LYS A N 1
ATOM 1978 C CA . LYS A 1 254 ? -7.386 -4.284 -13.080 1.00 85.25 254 LYS A CA 1
ATOM 1979 C C . LYS A 1 254 ? -6.131 -3.509 -13.474 1.00 85.25 254 LYS A C 1
ATOM 1981 O O . LYS A 1 254 ? -5.384 -3.938 -14.345 1.00 85.25 254 LYS A O 1
ATOM 1986 N N . ILE A 1 255 ? -5.879 -2.375 -12.822 1.00 84.31 255 ILE A N 1
ATOM 1987 C CA . ILE A 1 255 ? -4.715 -1.523 -13.079 1.00 84.31 255 ILE A CA 1
ATOM 1988 C C . ILE A 1 255 ? -3.491 -2.023 -12.294 1.00 84.31 255 ILE A C 1
ATOM 1990 O O . ILE A 1 255 ? -2.360 -1.891 -12.768 1.00 84.31 255 ILE A O 1
ATOM 1994 N N . LEU A 1 256 ? -3.689 -2.642 -11.122 1.00 87.19 256 LEU A N 1
ATOM 1995 C CA . LEU A 1 256 ? -2.596 -3.089 -10.247 1.00 87.19 256 LEU A CA 1
ATOM 1996 C C . LEU A 1 256 ? -1.620 -4.041 -10.947 1.00 87.19 256 LEU A C 1
ATOM 1998 O O . LEU A 1 256 ? -0.413 -3.904 -10.757 1.00 87.19 256 LEU A O 1
ATOM 2002 N N . VAL A 1 257 ? -2.098 -4.941 -11.812 1.00 89.69 257 VAL A N 1
ATOM 2003 C CA . VAL A 1 257 ? -1.217 -5.843 -12.580 1.00 89.69 257 VAL A CA 1
ATOM 2004 C C . VAL A 1 257 ? -0.255 -5.077 -13.494 1.00 89.69 257 VAL A C 1
ATOM 2006 O O . VAL A 1 257 ? 0.911 -5.451 -13.642 1.00 89.69 257 VAL A O 1
ATOM 2009 N N . HIS A 1 258 ? -0.703 -3.963 -14.075 1.00 88.69 258 HIS A N 1
ATOM 2010 C CA . HIS A 1 258 ? 0.140 -3.119 -14.914 1.00 88.69 258 HIS A CA 1
ATOM 2011 C C . HIS A 1 258 ? 1.159 -2.345 -14.078 1.00 88.69 258 HIS A C 1
ATOM 2013 O O . HIS A 1 258 ? 2.312 -2.238 -14.503 1.00 88.69 258 HIS A O 1
ATOM 2019 N N . PHE A 1 259 ? 0.773 -1.877 -12.886 1.00 89.12 259 PHE A N 1
ATOM 2020 C CA . PHE A 1 259 ? 1.692 -1.237 -11.943 1.00 89.12 259 PHE A CA 1
ATOM 2021 C C . PHE A 1 259 ? 2.770 -2.193 -11.440 1.00 89.12 259 PHE A C 1
ATOM 2023 O O . PHE A 1 259 ? 3.939 -1.822 -11.467 1.00 89.12 259 PHE A O 1
ATOM 2030 N N . VAL A 1 260 ? 2.414 -3.420 -11.048 1.00 92.31 260 VAL A N 1
ATOM 2031 C CA . VAL A 1 260 ? 3.388 -4.434 -10.605 1.00 92.31 260 VAL A CA 1
ATOM 2032 C C . VAL A 1 260 ? 4.436 -4.675 -11.687 1.00 92.31 260 VAL A C 1
ATOM 2034 O O . VAL A 1 260 ? 5.630 -4.599 -11.415 1.00 92.31 260 VAL A O 1
ATOM 2037 N N . ARG A 1 261 ? 4.006 -4.872 -12.938 1.00 92.38 261 ARG A N 1
ATOM 2038 C CA . ARG A 1 261 ? 4.919 -5.081 -14.073 1.00 92.38 261 ARG A CA 1
ATOM 2039 C C . ARG A 1 261 ? 5.805 -3.868 -14.353 1.00 92.38 261 ARG A C 1
ATOM 2041 O O . ARG A 1 261 ? 6.988 -4.036 -14.623 1.00 92.38 261 ARG A O 1
ATOM 2048 N N . LEU A 1 262 ? 5.252 -2.656 -14.294 1.00 91.44 262 LEU A N 1
ATOM 2049 C CA . LEU A 1 262 ? 6.021 -1.427 -14.509 1.00 91.44 262 LEU A CA 1
ATOM 2050 C C . LEU A 1 262 ? 7.068 -1.221 -13.411 1.00 91.44 262 LEU A C 1
ATOM 2052 O O . LEU A 1 262 ? 8.221 -0.908 -13.697 1.00 91.44 262 LEU A O 1
ATOM 2056 N N . VAL A 1 263 ? 6.667 -1.406 -12.155 1.00 91.62 263 VAL A N 1
ATOM 2057 C CA . VAL A 1 263 ? 7.559 -1.260 -11.005 1.00 91.62 263 VAL A CA 1
ATOM 2058 C C . VAL A 1 263 ? 8.633 -2.344 -11.003 1.00 91.62 263 VAL A C 1
ATOM 2060 O O . VAL A 1 263 ? 9.778 -2.023 -10.711 1.00 91.62 263 VAL A O 1
ATOM 2063 N N . TYR A 1 264 ? 8.329 -3.558 -11.461 1.00 93.56 264 TYR A N 1
ATOM 2064 C CA . TYR A 1 264 ? 9.334 -4.599 -11.671 1.00 93.56 264 TYR A CA 1
ATOM 2065 C C . TYR A 1 264 ? 10.363 -4.239 -12.757 1.00 93.56 264 TYR A C 1
ATOM 2067 O O . TYR A 1 264 ? 11.553 -4.509 -12.602 1.00 93.56 264 TYR A O 1
ATOM 2075 N N . ILE A 1 265 ? 9.946 -3.592 -13.854 1.00 91.00 265 ILE A N 1
ATOM 2076 C CA . ILE A 1 265 ? 10.896 -3.057 -14.846 1.00 91.00 265 ILE A CA 1
ATOM 2077 C C . ILE A 1 265 ? 11.789 -1.993 -14.188 1.00 91.00 265 ILE A C 1
ATOM 2079 O O . ILE A 1 265 ? 13.004 -2.033 -14.363 1.00 91.00 265 ILE A O 1
ATOM 2083 N N . ASN A 1 266 ? 11.213 -1.078 -13.401 1.00 88.75 266 ASN A N 1
ATOM 2084 C CA . ASN A 1 266 ? 11.977 -0.057 -12.673 1.00 88.75 266 ASN A CA 1
ATOM 2085 C C . ASN A 1 266 ? 12.955 -0.657 -11.654 1.00 88.75 266 ASN A C 1
ATOM 2087 O O . ASN A 1 266 ? 14.077 -0.173 -11.542 1.00 88.75 266 ASN A O 1
ATOM 2091 N N . GLU A 1 267 ? 12.554 -1.704 -10.937 1.00 89.62 267 GLU A N 1
ATOM 2092 C CA . GLU A 1 267 ? 13.417 -2.442 -10.013 1.00 89.62 267 GLU A CA 1
ATOM 2093 C C . GLU A 1 267 ? 14.600 -3.064 -10.758 1.00 89.62 267 GLU A C 1
ATOM 2095 O O . GLU A 1 267 ? 15.740 -2.838 -10.373 1.00 89.62 267 GLU A O 1
ATOM 2100 N N . GLN A 1 268 ? 14.365 -3.726 -11.897 1.00 88.00 268 GLN A N 1
ATOM 2101 C CA . GLN A 1 268 ? 15.448 -4.241 -12.740 1.00 88.00 268 GLN A CA 1
ATOM 2102 C C . GLN A 1 268 ? 16.376 -3.128 -13.232 1.00 88.00 268 GLN A C 1
ATOM 2104 O O . GLN A 1 268 ? 17.588 -3.321 -13.265 1.00 88.00 268 GLN A O 1
ATOM 2109 N N . VAL A 1 269 ? 15.844 -1.970 -13.629 1.00 85.56 269 VAL A N 1
ATOM 2110 C CA . VAL A 1 269 ? 16.673 -0.821 -14.027 1.00 85.56 269 VAL A CA 1
ATOM 2111 C C . VAL A 1 269 ? 17.556 -0.386 -12.860 1.00 85.56 269 VAL A C 1
ATOM 2113 O O . VAL A 1 269 ? 18.762 -0.222 -13.024 1.00 85.56 269 VAL A O 1
ATOM 2116 N N . TYR A 1 270 ? 16.955 -0.222 -11.685 1.00 83.31 270 TYR A N 1
ATOM 2117 C CA . TYR A 1 270 ? 17.624 0.246 -10.481 1.00 83.31 270 TYR A CA 1
ATOM 2118 C C . TYR A 1 270 ? 18.712 -0.728 -10.006 1.00 83.31 270 TYR A C 1
ATOM 2120 O O . TYR A 1 270 ? 19.843 -0.310 -9.750 1.00 83.31 270 TYR A O 1
ATOM 2128 N N . ASP A 1 271 ? 18.403 -2.023 -9.996 1.00 81.56 271 ASP A N 1
ATOM 2129 C CA . ASP A 1 271 ? 19.332 -3.080 -9.616 1.00 81.56 271 ASP A CA 1
ATOM 2130 C C . ASP A 1 271 ? 20.437 -3.265 -10.654 1.00 81.56 271 ASP A C 1
ATOM 2132 O O . ASP A 1 271 ? 21.577 -3.487 -10.281 1.00 81.56 271 ASP A O 1
ATOM 2136 N N . ASN A 1 272 ? 20.173 -3.146 -11.959 1.00 77.62 272 ASN A N 1
ATOM 2137 C CA . ASN A 1 272 ? 21.213 -3.348 -12.977 1.00 77.62 272 ASN A CA 1
ATOM 2138 C C . ASN A 1 272 ? 22.107 -2.118 -13.205 1.00 77.62 272 ASN A C 1
ATOM 2140 O O . ASN A 1 272 ? 23.242 -2.280 -13.650 1.00 77.62 272 ASN A O 1
ATOM 2144 N N . LEU A 1 273 ? 21.624 -0.905 -12.913 1.00 72.25 273 LEU A N 1
ATOM 2145 C CA . LEU A 1 273 ? 22.378 0.344 -13.099 1.00 72.25 273 LEU A CA 1
ATOM 2146 C C . LEU A 1 273 ? 23.154 0.804 -11.848 1.00 72.25 273 LEU A C 1
ATOM 2148 O O . LEU A 1 273 ? 23.685 1.910 -11.868 1.00 72.25 273 LEU A O 1
ATOM 2152 N N . HIS A 1 274 ? 23.217 -0.024 -10.792 1.00 63.53 274 HIS A N 1
ATOM 2153 C CA . HIS A 1 274 ? 24.098 0.081 -9.610 1.00 63.53 274 HIS A CA 1
ATOM 2154 C C . HIS A 1 274 ? 24.525 1.520 -9.250 1.00 63.53 274 HIS A C 1
ATOM 2156 O O . HIS A 1 274 ? 25.610 1.971 -9.607 1.00 63.53 274 HIS A O 1
ATOM 2162 N N . HIS A 1 275 ? 23.708 2.237 -8.471 1.00 56.22 275 HIS A N 1
ATOM 2163 C CA . HIS A 1 275 ? 24.091 3.549 -7.916 1.00 56.22 275 HIS A CA 1
ATOM 2164 C C . HIS A 1 275 ? 24.277 3.544 -6.385 1.00 56.22 275 HIS A C 1
ATOM 2166 O O . HIS A 1 275 ? 24.122 4.574 -5.727 1.00 56.22 275 HIS A O 1
ATOM 2172 N N . GLY A 1 276 ? 24.575 2.371 -5.813 1.00 50.34 276 GLY A N 1
ATOM 2173 C CA . GLY A 1 276 ? 24.750 2.173 -4.369 1.00 50.34 276 GLY A CA 1
ATOM 2174 C C . GLY A 1 276 ? 26.182 1.886 -3.914 1.00 50.34 276 GLY A C 1
ATOM 2175 O O . GLY A 1 276 ? 26.480 2.112 -2.744 1.00 50.34 276 GLY A O 1
ATOM 2176 N N . ASP A 1 277 ? 27.070 1.435 -4.803 1.00 49.88 277 ASP A N 1
ATOM 2177 C CA . ASP A 1 277 ? 28.458 1.137 -4.448 1.00 49.88 277 ASP A CA 1
ATOM 2178 C C . ASP A 1 277 ? 29.387 2.236 -4.973 1.00 49.88 277 ASP A C 1
ATOM 2180 O O . ASP A 1 277 ? 29.899 2.187 -6.085 1.00 49.88 277 ASP A O 1
ATOM 2184 N N . TRP A 1 278 ? 29.585 3.277 -4.163 1.00 49.34 278 TRP A N 1
ATOM 2185 C CA . TRP A 1 278 ? 30.592 4.314 -4.422 1.00 49.34 278 TRP A CA 1
ATOM 2186 C C . TRP A 1 278 ? 32.030 3.827 -4.130 1.00 49.34 278 TRP A C 1
ATOM 2188 O O . TRP A 1 278 ? 32.951 4.642 -4.098 1.00 49.34 278 TRP A O 1
ATOM 2198 N N . GLY A 1 279 ? 32.236 2.526 -3.880 1.00 51.66 279 GLY A N 1
ATOM 2199 C CA . GLY A 1 279 ? 33.528 1.943 -3.511 1.00 51.66 279 GLY A CA 1
ATOM 2200 C C . GLY A 1 279 ? 34.213 1.116 -4.599 1.00 51.66 279 GLY A C 1
ATOM 2201 O O . GLY A 1 279 ? 35.435 0.973 -4.561 1.00 51.66 279 GLY A O 1
ATOM 2202 N N . THR A 1 280 ? 33.480 0.601 -5.585 1.00 48.81 280 THR A N 1
ATOM 2203 C CA . THR A 1 280 ? 34.067 -0.160 -6.690 1.00 48.81 280 THR A CA 1
ATOM 2204 C C . THR A 1 280 ? 34.019 0.682 -7.956 1.00 48.81 280 THR A C 1
ATOM 2206 O O . THR A 1 280 ? 32.974 0.920 -8.552 1.00 48.81 280 THR A O 1
ATOM 2209 N N . GLY A 1 281 ? 35.185 1.194 -8.355 1.00 50.97 281 GLY A N 1
ATOM 2210 C CA . GLY A 1 281 ? 35.390 1.840 -9.650 1.00 50.97 281 GLY A CA 1
ATOM 2211 C C . GLY A 1 281 ? 35.294 0.821 -10.780 1.00 50.97 281 GLY A C 1
ATOM 2212 O O . GLY A 1 281 ? 36.285 0.576 -11.461 1.00 50.97 281 GLY A O 1
ATOM 2213 N N . ASP A 1 282 ? 34.132 0.189 -10.936 1.00 53.16 282 ASP A N 1
ATOM 2214 C CA . ASP A 1 282 ? 33.938 -0.858 -11.918 1.00 53.16 282 ASP A CA 1
ATOM 2215 C C . ASP A 1 282 ? 33.325 -0.257 -13.180 1.00 53.16 282 ASP A C 1
ATOM 2217 O O . ASP A 1 282 ? 32.176 0.194 -13.231 1.00 53.16 282 ASP A O 1
ATOM 2221 N N . THR A 1 283 ? 34.171 -0.210 -14.203 1.00 56.38 283 THR A N 1
ATOM 2222 C CA . THR A 1 283 ? 33.860 0.002 -15.612 1.00 56.38 283 THR A CA 1
ATOM 2223 C C . THR A 1 283 ? 32.642 -0.820 -16.015 1.00 56.38 283 THR A C 1
ATOM 2225 O O . THR A 1 283 ? 32.749 -1.952 -16.489 1.00 56.38 283 THR A O 1
ATOM 2228 N N . THR A 1 284 ? 31.450 -0.254 -15.845 1.00 58.19 284 THR A N 1
ATOM 2229 C CA . THR A 1 284 ? 30.243 -0.830 -16.422 1.00 58.19 284 THR A CA 1
ATOM 2230 C C . THR A 1 284 ? 30.401 -0.682 -17.931 1.00 58.19 284 THR A C 1
ATOM 2232 O O . THR A 1 284 ? 30.250 0.408 -18.467 1.00 58.19 284 THR A O 1
ATOM 2235 N N . ASN A 1 285 ? 30.822 -1.766 -18.589 1.00 71.44 285 ASN A N 1
ATOM 2236 C CA . ASN A 1 285 ? 31.168 -1.801 -20.007 1.00 71.44 285 ASN A CA 1
ATOM 2237 C C . ASN A 1 285 ? 30.045 -1.142 -20.834 1.00 71.44 285 ASN A C 1
ATOM 2239 O O . ASN A 1 285 ? 28.899 -1.587 -20.750 1.00 71.44 285 ASN A O 1
ATOM 2243 N N . ASP A 1 286 ? 30.343 -0.091 -21.605 1.00 76.31 286 ASP A N 1
ATOM 2244 C CA . ASP A 1 286 ? 29.353 0.697 -22.366 1.00 76.31 286 ASP A CA 1
ATOM 2245 C C . ASP A 1 286 ? 28.432 -0.186 -23.225 1.00 76.31 286 ASP A C 1
ATOM 2247 O O . ASP A 1 286 ? 27.257 0.117 -23.435 1.00 76.31 286 ASP A O 1
ATOM 2251 N N . GLU A 1 287 ? 28.948 -1.319 -23.700 1.00 79.31 287 GLU A N 1
ATOM 2252 C CA . GLU A 1 287 ? 28.192 -2.333 -24.437 1.00 79.31 287 GLU A CA 1
ATOM 2253 C C . GLU A 1 287 ? 27.127 -3.029 -23.578 1.00 79.31 287 GLU A C 1
ATOM 2255 O O . GLU A 1 287 ? 26.005 -3.242 -24.038 1.00 79.31 287 GLU A O 1
ATOM 2260 N N . LYS A 1 288 ? 27.440 -3.329 -22.311 1.00 78.81 288 LYS A N 1
ATOM 2261 C CA . LYS A 1 288 ? 26.501 -3.900 -21.335 1.00 78.81 288 LYS A CA 1
ATOM 2262 C C . LYS A 1 288 ? 25.386 -2.906 -21.016 1.00 78.81 288 LYS A C 1
ATOM 2264 O O . LYS A 1 288 ? 24.224 -3.305 -20.978 1.00 78.81 288 LYS A O 1
ATOM 2269 N N . ILE A 1 289 ? 25.719 -1.619 -20.860 1.00 81.62 289 ILE A N 1
ATOM 2270 C CA . ILE A 1 289 ? 24.725 -0.551 -20.663 1.00 81.62 289 ILE A CA 1
ATOM 2271 C C . ILE A 1 289 ? 23.821 -0.445 -21.893 1.00 81.62 289 ILE A C 1
ATOM 2273 O O . ILE A 1 289 ? 22.601 -0.495 -21.757 1.00 81.62 289 ILE A O 1
ATOM 2277 N N . LYS A 1 290 ? 24.391 -0.364 -23.102 1.00 84.62 290 LYS A N 1
ATOM 2278 C CA . LYS A 1 290 ? 23.615 -0.295 -24.354 1.00 84.62 290 LYS A CA 1
ATOM 2279 C C . LYS A 1 290 ? 22.686 -1.497 -24.527 1.00 84.62 290 LYS A C 1
ATOM 2281 O O . LYS A 1 290 ? 21.526 -1.325 -24.898 1.00 84.62 290 LYS A O 1
ATOM 2286 N N . LEU A 1 291 ? 23.171 -2.704 -24.233 1.00 86.50 291 LEU A N 1
ATOM 2287 C CA . LEU A 1 291 ? 22.370 -3.926 -24.299 1.00 86.50 291 LEU A CA 1
ATOM 2288 C C . LEU A 1 291 ? 21.211 -3.897 -23.292 1.00 86.50 291 LEU A C 1
ATOM 2290 O O . LEU A 1 291 ? 20.077 -4.213 -23.659 1.00 86.50 291 LEU A O 1
ATOM 2294 N N . LEU A 1 292 ? 21.488 -3.499 -22.047 1.00 84.75 292 LEU A N 1
ATOM 2295 C CA . LEU A 1 292 ? 20.496 -3.392 -20.980 1.00 84.75 292 LEU A CA 1
ATOM 2296 C C . LEU A 1 292 ? 19.422 -2.353 -21.323 1.00 84.75 292 LEU A C 1
ATOM 2298 O O . LEU A 1 292 ? 18.235 -2.661 -21.247 1.00 84.75 292 LEU A O 1
ATOM 2302 N N . VAL A 1 293 ? 19.825 -1.161 -21.771 1.00 86.81 293 VAL A N 1
ATOM 2303 C CA . VAL A 1 293 ? 18.902 -0.107 -22.216 1.00 86.81 293 VAL A CA 1
ATOM 2304 C C . VAL A 1 293 ? 18.018 -0.623 -23.351 1.00 86.81 293 VAL A C 1
ATOM 2306 O O . VAL A 1 293 ? 16.796 -0.538 -23.258 1.00 86.81 293 VAL A O 1
ATOM 2309 N N . GLY A 1 294 ? 18.593 -1.268 -24.372 1.00 88.44 294 GLY A N 1
ATOM 2310 C CA . GLY A 1 294 ? 17.817 -1.858 -25.467 1.00 88.44 294 GLY A CA 1
ATOM 2311 C C . GLY A 1 294 ? 16.885 -3.002 -25.032 1.00 88.44 294 GLY A C 1
ATOM 2312 O O . GLY A 1 294 ? 15.849 -3.245 -25.659 1.00 88.44 294 GLY A O 1
ATOM 2313 N N . ALA A 1 295 ? 17.212 -3.734 -23.964 1.00 88.19 295 ALA A N 1
ATOM 2314 C CA . ALA A 1 295 ? 16.316 -4.725 -23.369 1.00 88.19 295 ALA A CA 1
ATOM 2315 C C . ALA A 1 295 ? 15.150 -4.058 -22.618 1.00 88.19 295 ALA A C 1
ATOM 2317 O O . ALA A 1 295 ? 13.995 -4.411 -22.869 1.00 88.19 295 ALA A O 1
ATOM 2318 N N . ILE A 1 296 ? 15.435 -3.057 -21.781 1.00 88.06 296 ILE A N 1
ATOM 2319 C CA . ILE A 1 296 ? 14.435 -2.286 -21.027 1.00 88.06 296 ILE A CA 1
ATOM 2320 C C . ILE A 1 296 ? 13.476 -1.566 -21.979 1.00 88.06 296 ILE A C 1
ATOM 2322 O O . ILE A 1 296 ? 12.264 -1.654 -21.809 1.00 88.06 296 ILE A O 1
ATOM 2326 N N . GLU A 1 297 ? 13.978 -0.920 -23.034 1.00 89.31 297 GLU A N 1
ATOM 2327 C CA . GLU A 1 297 ? 13.138 -0.254 -24.035 1.00 89.31 297 GLU A CA 1
ATOM 2328 C C . GLU A 1 297 ? 12.156 -1.220 -24.707 1.00 89.31 297 GLU A C 1
ATOM 2330 O O . GLU A 1 297 ? 10.995 -0.877 -24.942 1.00 89.31 297 GLU A O 1
ATOM 2335 N N . ARG A 1 298 ? 12.598 -2.447 -25.012 1.00 91.56 298 ARG A N 1
ATOM 2336 C CA . ARG A 1 298 ? 11.725 -3.490 -25.570 1.00 91.56 298 ARG A CA 1
ATOM 2337 C C . ARG A 1 298 ? 10.679 -3.947 -24.558 1.00 91.56 298 ARG A C 1
ATOM 2339 O O . ARG A 1 298 ? 9.516 -4.099 -24.936 1.00 91.56 298 ARG A O 1
ATOM 2346 N N . GLN A 1 299 ? 11.061 -4.132 -23.294 1.00 90.50 299 GLN A N 1
ATOM 2347 C CA . GLN A 1 299 ? 10.121 -4.471 -22.223 1.00 90.50 299 GLN A CA 1
ATOM 2348 C C . GLN A 1 299 ? 9.076 -3.366 -22.024 1.00 90.50 299 GLN A C 1
ATOM 2350 O O . GLN A 1 299 ? 7.886 -3.669 -21.993 1.00 90.50 299 GLN A O 1
ATOM 2355 N N . LEU A 1 300 ? 9.486 -2.094 -21.990 1.00 89.50 300 LEU A N 1
ATOM 2356 C CA . LEU A 1 300 ? 8.588 -0.942 -21.869 1.00 89.50 300 LEU A CA 1
ATOM 2357 C C . LEU A 1 300 ? 7.633 -0.823 -23.060 1.00 89.50 300 LEU A C 1
ATOM 2359 O O . LEU A 1 300 ? 6.442 -0.587 -22.863 1.00 89.50 300 LEU A O 1
ATOM 2363 N N . LYS A 1 301 ? 8.114 -1.033 -24.293 1.00 90.69 301 LYS A N 1
ATOM 2364 C CA . LYS A 1 301 ? 7.258 -1.051 -25.495 1.00 90.69 301 LYS A CA 1
ATOM 2365 C C . LYS A 1 301 ? 6.202 -2.159 -25.423 1.00 90.69 301 LYS A C 1
ATOM 2367 O O . LYS A 1 301 ? 5.035 -1.896 -25.698 1.00 90.69 301 LYS A O 1
ATOM 2372 N N . ASN A 1 302 ? 6.595 -3.366 -25.013 1.00 90.56 302 ASN A N 1
ATOM 2373 C CA . ASN A 1 302 ? 5.687 -4.505 -24.838 1.00 90.56 302 ASN A CA 1
ATOM 2374 C C . ASN A 1 302 ? 4.680 -4.269 -23.698 1.00 90.56 302 ASN A C 1
ATOM 2376 O O . ASN A 1 302 ? 3.490 -4.546 -23.835 1.00 90.56 302 ASN A O 1
ATOM 2380 N N . TRP A 1 303 ? 5.136 -3.707 -22.578 1.00 89.94 303 TRP A N 1
ATOM 2381 C CA . TRP A 1 303 ? 4.259 -3.315 -21.479 1.00 89.94 303 TRP A CA 1
ATOM 2382 C C . TRP A 1 303 ? 3.227 -2.277 -21.940 1.00 89.94 303 TRP A C 1
ATOM 2384 O O . TRP A 1 303 ? 2.033 -2.473 -21.722 1.00 89.94 303 TRP A O 1
ATOM 2394 N N . LYS A 1 304 ? 3.664 -1.239 -22.667 1.00 87.38 304 LYS A N 1
ATOM 2395 C CA . LYS A 1 304 ? 2.787 -0.187 -23.199 1.00 87.38 304 LYS A CA 1
ATOM 2396 C C . LYS A 1 304 ? 1.742 -0.737 -24.171 1.00 87.38 304 LYS A C 1
ATOM 2398 O O . LYS A 1 304 ? 0.598 -0.308 -24.117 1.00 87.38 304 LYS A O 1
ATOM 2403 N N . SER A 1 305 ? 2.090 -1.709 -25.021 1.00 87.69 305 SER A N 1
ATOM 2404 C CA . SER A 1 305 ? 1.123 -2.324 -25.947 1.00 87.69 305 SER A CA 1
ATOM 2405 C C . SER A 1 305 ? 0.066 -3.190 -25.257 1.00 87.69 305 SER A C 1
ATOM 2407 O O . SER A 1 305 ? -0.951 -3.504 -25.864 1.00 87.69 305 SER A O 1
ATOM 2409 N N . LYS A 1 306 ? 0.310 -3.607 -24.010 1.00 85.75 306 LYS A N 1
ATOM 2410 C CA . LYS A 1 306 ? -0.624 -4.400 -23.199 1.00 85.75 306 LYS A CA 1
ATOM 2411 C C . LYS A 1 306 ? -1.511 -3.539 -22.299 1.00 85.75 306 LYS A C 1
ATOM 2413 O O . LYS A 1 306 ? -2.309 -4.097 -21.551 1.00 85.75 306 LYS A O 1
ATOM 2418 N N . LEU A 1 307 ? -1.343 -2.217 -22.314 1.00 82.19 307 LEU A N 1
ATOM 2419 C CA . LEU A 1 307 ? -2.127 -1.309 -21.489 1.00 82.19 307 LEU A CA 1
ATOM 2420 C C . LEU A 1 307 ? -3.547 -1.160 -22.075 1.00 82.19 307 LEU A C 1
ATOM 2422 O O . LEU A 1 307 ? -3.675 -0.904 -23.273 1.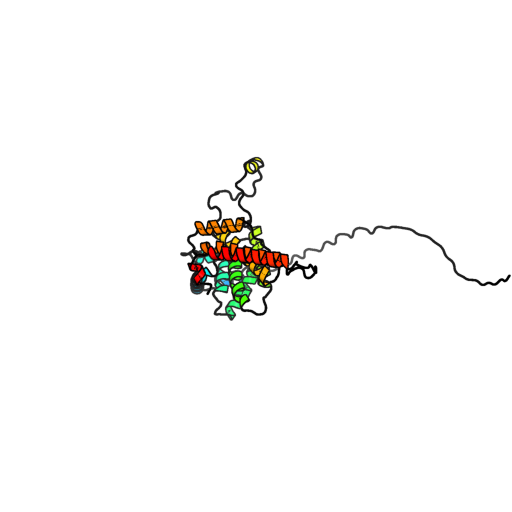00 82.19 307 LEU A O 1
ATOM 2426 N N . PRO A 1 308 ? -4.612 -1.285 -21.266 1.00 78.62 308 PRO A N 1
ATOM 2427 C CA . PRO A 1 308 ? -5.960 -0.905 -21.673 1.00 78.62 308 PRO A CA 1
ATOM 2428 C C . PRO A 1 308 ? -6.016 0.540 -22.190 1.00 78.62 308 PRO A C 1
ATOM 2430 O O . PRO A 1 308 ? -5.394 1.430 -21.606 1.00 78.62 308 PRO A O 1
ATOM 2433 N N . HIS A 1 309 ? -6.799 0.785 -23.246 1.00 66.31 309 HIS A N 1
ATOM 2434 C CA . HIS A 1 309 ? -6.946 2.117 -23.854 1.00 66.31 309 HIS A CA 1
ATOM 2435 C C . HIS A 1 309 ? -7.380 3.194 -22.842 1.00 66.31 309 HIS A C 1
ATOM 2437 O O . HIS A 1 309 ? -6.860 4.302 -22.879 1.00 66.31 309 HIS A O 1
ATOM 2443 N N . GLU A 1 310 ? -8.219 2.836 -21.867 1.00 65.12 310 GLU A N 1
ATOM 2444 C CA . GLU A 1 310 ? -8.697 3.713 -20.780 1.00 65.12 310 GLU A CA 1
ATOM 2445 C C . GLU A 1 310 ? -7.565 4.307 -19.914 1.00 65.12 310 GLU A C 1
ATOM 2447 O O . GLU A 1 310 ? -7.697 5.389 -19.337 1.00 65.12 310 GLU A O 1
ATOM 2452 N N . LEU A 1 311 ? -6.425 3.613 -19.826 1.00 62.66 311 LEU A N 1
ATOM 2453 C CA . LEU A 1 311 ? -5.252 4.060 -19.072 1.00 62.66 311 LEU A CA 1
ATOM 2454 C C . LEU A 1 311 ? -4.260 4.852 -19.924 1.00 62.66 311 LEU A C 1
ATOM 2456 O O . LEU A 1 311 ? -3.402 5.538 -19.374 1.00 62.66 311 LEU A O 1
ATOM 2460 N N . MET A 1 312 ? -4.361 4.773 -21.253 1.00 56.75 312 MET A N 1
ATOM 2461 C CA . MET A 1 312 ? -3.498 5.541 -22.149 1.00 56.75 312 MET A CA 1
ATOM 2462 C C . MET A 1 312 ? -3.876 7.026 -22.176 1.00 56.75 312 MET A C 1
ATOM 2464 O O . MET A 1 312 ? -2.988 7.864 -22.322 1.00 56.75 312 MET A O 1
ATOM 2468 N N . ASP A 1 313 ? -5.157 7.346 -21.976 1.00 45.81 313 ASP A N 1
ATOM 2469 C CA . ASP A 1 313 ? -5.674 8.723 -22.006 1.00 45.81 313 ASP A CA 1
ATOM 2470 C C . ASP A 1 313 ? -5.242 9.558 -20.786 1.00 45.81 313 ASP A C 1
ATOM 2472 O O . ASP A 1 313 ? -5.211 10.782 -20.847 1.00 45.81 313 ASP A O 1
ATOM 2476 N N . HIS A 1 314 ? -4.830 8.907 -19.693 1.00 44.91 314 HIS A N 1
ATOM 2477 C CA . HIS A 1 314 ? -4.319 9.558 -18.477 1.00 44.91 314 HIS A CA 1
ATOM 2478 C C . HIS A 1 314 ? -2.789 9.759 -18.485 1.00 44.91 314 HIS A C 1
ATOM 2480 O O . HIS A 1 314 ? -2.225 10.245 -17.504 1.00 44.91 314 HIS A O 1
ATOM 2486 N N . CYS A 1 315 ? -2.106 9.359 -19.565 1.00 30.72 315 CYS A N 1
ATOM 2487 C CA . CYS A 1 315 ? -0.655 9.493 -19.742 1.00 30.72 315 CYS A CA 1
ATOM 2488 C C . CYS A 1 315 ? -0.240 10.688 -20.626 1.00 30.72 315 CYS A C 1
ATOM 2490 O O . CYS A 1 315 ? 0.929 10.751 -21.016 1.00 30.72 315 CYS A O 1
ATOM 2492 N N . GLN A 1 316 ? -1.163 11.598 -20.960 1.00 25.42 316 GLN A N 1
ATOM 2493 C CA . GLN A 1 316 ? -0.874 12.843 -21.687 1.00 25.42 316 GLN A CA 1
ATOM 2494 C C . GLN A 1 316 ? -0.783 14.050 -20.756 1.00 25.42 316 GLN A C 1
ATOM 2496 O O . GLN A 1 316 ? -1.621 14.153 -19.834 1.00 25.42 316 GLN A O 1
#

Radius of gyration: 29.67 Å; chains: 1; bounding box: 123×61×66 Å

pLDDT: mean 73.28, std 22.37, range [25.42, 97.06]